Protein AF-A0A7S1QDX3-F1 (afdb_monomer_lite)

InterPro domains:
  IPR013320 Concanavalin A-like lectin/glucanase domain superfamily [SSF49899] (60-192)

Foldseek 3Di:
DKKKWKWQAALQKWAWQKWWKQEDEDADDDDDDADPVRVVVVCCQVVHDPPDDPPQLDDMWTQWIWIDNSNQQKIKIWIAAFDPDPPTRGRPDIDIDMARCVVVVNNVSRVRDIKMWMWFWDADPQWIWIFIAINNDTDPPDCNGIPTDPHHGDPQAHYDYDYDHYDHPDWDDDRRGIMRRDGMPIDIWQTDDDPDGDDSVRSVVSRVVRVVVVDPDDDPDDDDPDPDDD

Sequence (230 aa):
FTISLWLKASPRTQGFAFVLADHYEVFGRGSGTGPVLVERLRQIVLDGPGSSRPWYNESFSVYASLYVNGASRTLTYAMLAPALGGSVKAGTERVIVQWSLDAMEQTHVLDGNWHHVTLSLQNQKKKPFVALIVDGKSSLSSNEWRKCLKRRPAPMARLQEIAVDTDPINVVATDEGAMYVGYFNGGLQGLTFKAAKAGSAGAIRSGTNAMRNERALRRVSFESIAYGLF

Structure (mmCIF, N/CA/C/O backbone):
data_AF-A0A7S1QDX3-F1
#
_entry.id   AF-A0A7S1QDX3-F1
#
loop_
_atom_site.group_PDB
_atom_site.id
_atom_site.type_symbol
_atom_site.label_atom_id
_atom_site.label_alt_id
_atom_site.label_comp_id
_atom_site.label_asym_id
_atom_site.label_entity_id
_atom_site.label_seq_id
_atom_site.pdbx_PDB_ins_code
_atom_site.Cartn_x
_atom_site.Cartn_y
_atom_site.Cartn_z
_atom_site.occupancy
_atom_site.B_iso_or_equiv
_atom_site.auth_seq_id
_atom_site.auth_comp_id
_atom_site.auth_asym_id
_atom_site.auth_atom_id
_atom_site.pdbx_PDB_model_num
ATOM 1 N N . PHE A 1 1 ? -5.961 8.231 -8.484 1.00 79.50 1 PHE A N 1
ATOM 2 C CA . PHE A 1 1 ? -6.075 6.773 -8.583 1.00 79.50 1 PHE A CA 1
ATOM 3 C C . PHE A 1 1 ? -6.754 6.224 -7.343 1.00 79.50 1 PHE A C 1
ATOM 5 O O . PHE A 1 1 ? -6.788 6.895 -6.310 1.00 79.50 1 PHE A O 1
ATOM 12 N N . THR A 1 2 ? -7.268 5.008 -7.457 1.00 84.81 2 THR A N 1
ATOM 13 C CA . THR A 1 2 ? -7.762 4.190 -6.356 1.00 84.81 2 THR A CA 1
ATOM 14 C C . THR A 1 2 ? -7.090 2.823 -6.435 1.00 84.81 2 THR A C 1
ATOM 16 O O . THR A 1 2 ? -7.051 2.230 -7.511 1.00 84.81 2 THR A O 1
ATOM 19 N N . ILE A 1 3 ? -6.585 2.332 -5.305 1.00 87.12 3 ILE A N 1
ATOM 20 C CA . ILE A 1 3 ? -6.106 0.958 -5.142 1.00 87.12 3 ILE A CA 1
ATOM 21 C C . ILE A 1 3 ? -7.022 0.266 -4.150 1.00 87.12 3 ILE A C 1
ATOM 23 O O . ILE A 1 3 ? -7.279 0.822 -3.086 1.00 87.12 3 ILE A O 1
ATOM 27 N N . SER A 1 4 ? -7.527 -0.912 -4.494 1.00 87.56 4 SER A N 1
ATOM 28 C CA . SER A 1 4 ? -8.441 -1.676 -3.644 1.00 87.56 4 SER A CA 1
ATOM 29 C C . SER A 1 4 ? -8.011 -3.124 -3.573 1.00 87.56 4 SER A C 1
ATOM 31 O O . SER A 1 4 ? -7.616 -3.674 -4.596 1.00 87.56 4 SER A O 1
ATOM 33 N N . LEU A 1 5 ? -8.105 -3.729 -2.396 1.00 88.38 5 LEU A N 1
ATOM 34 C CA . LEU A 1 5 ? -7.741 -5.121 -2.162 1.00 88.38 5 LEU A CA 1
ATOM 35 C C . LEU A 1 5 ? -8.492 -5.682 -0.954 1.00 88.38 5 LEU A C 1
ATOM 37 O O . LEU A 1 5 ? -8.933 -4.940 -0.077 1.00 88.38 5 LEU A O 1
ATOM 41 N N . TRP A 1 6 ? -8.592 -7.001 -0.893 1.00 88.56 6 TRP A N 1
ATOM 42 C CA . TRP A 1 6 ? -8.879 -7.726 0.335 1.00 88.56 6 TRP A CA 1
ATOM 43 C C . TRP A 1 6 ? -7.571 -8.120 0.999 1.00 88.56 6 TRP A C 1
ATOM 45 O O . TRP A 1 6 ? -6.688 -8.690 0.358 1.00 88.56 6 TRP A O 1
ATOM 55 N N . LEU A 1 7 ? -7.463 -7.794 2.280 1.00 92.00 7 LEU A N 1
ATOM 56 C CA . LEU A 1 7 ? -6.309 -8.038 3.124 1.00 92.00 7 LEU A CA 1
ATOM 57 C C . LEU A 1 7 ? -6.695 -9.039 4.204 1.00 92.00 7 LEU A C 1
ATOM 59 O O . LEU A 1 7 ? -7.660 -8.818 4.929 1.00 92.00 7 LEU A O 1
ATOM 63 N N . LYS A 1 8 ? -5.916 -10.107 4.338 1.00 93.25 8 LYS A N 1
ATOM 64 C CA . LYS A 1 8 ? -5.927 -10.977 5.510 1.00 93.25 8 LYS A CA 1
ATOM 65 C C . LYS A 1 8 ? -4.650 -10.734 6.295 1.00 93.25 8 LYS A C 1
ATOM 67 O O . LYS A 1 8 ? -3.581 -11.187 5.884 1.00 93.25 8 LYS A O 1
ATOM 72 N N . ALA A 1 9 ? -4.754 -10.004 7.396 1.00 94.50 9 ALA A N 1
ATOM 73 C CA . ALA A 1 9 ? -3.619 -9.641 8.233 1.00 94.50 9 ALA A CA 1
ATOM 74 C C . ALA A 1 9 ? -3.888 -9.995 9.697 1.00 94.50 9 ALA A C 1
ATOM 76 O O . ALA A 1 9 ? -5.028 -10.100 10.130 1.00 94.50 9 ALA A O 1
ATOM 77 N N . SER A 1 10 ? -2.816 -10.205 10.451 1.00 95.69 10 SER A N 1
ATOM 78 C CA . SER A 1 10 ? -2.822 -10.519 11.880 1.00 95.69 10 SER A CA 1
ATOM 79 C C . SER A 1 10 ? -1.855 -9.588 12.622 1.00 95.69 10 SER A C 1
ATOM 81 O O . SER A 1 10 ? -1.068 -8.893 11.970 1.00 95.69 10 SER A O 1
ATOM 83 N N . PRO A 1 11 ? -1.770 -9.621 13.964 1.00 96.56 11 PRO A N 1
ATOM 84 C CA . PRO A 1 11 ? -0.767 -8.841 14.690 1.00 96.56 11 PRO A CA 1
ATOM 85 C C . PRO A 1 11 ? 0.674 -9.294 14.400 1.00 96.56 11 PRO A C 1
ATOM 87 O O . PRO A 1 11 ? 1.620 -8.594 14.738 1.00 96.56 11 PRO A O 1
ATOM 90 N N . ARG A 1 12 ? 0.862 -10.462 13.767 1.00 95.75 12 ARG A N 1
ATOM 91 C CA . ARG A 1 12 ? 2.172 -10.966 13.321 1.00 95.75 12 ARG A CA 1
ATOM 92 C C . ARG A 1 12 ? 2.489 -10.606 11.871 1.00 95.75 12 ARG A C 1
ATOM 94 O O . ARG A 1 12 ? 3.581 -10.910 11.402 1.00 95.75 12 ARG A O 1
ATOM 101 N N . THR A 1 13 ? 1.532 -10.028 11.149 1.00 94.44 13 THR A N 1
ATOM 102 C CA . THR A 1 13 ? 1.680 -9.720 9.731 1.00 94.44 13 THR A CA 1
ATOM 103 C C . THR A 1 13 ? 2.593 -8.512 9.532 1.00 94.44 13 THR A C 1
ATOM 105 O O . THR A 1 13 ? 2.379 -7.470 10.139 1.00 94.44 13 THR A O 1
ATOM 108 N N . GLN A 1 14 ? 3.597 -8.632 8.674 1.00 93.88 14 GLN A N 1
ATOM 109 C CA . GLN A 1 14 ? 4.607 -7.623 8.402 1.00 93.88 14 GLN A CA 1
ATOM 110 C C . GLN A 1 14 ? 5.071 -7.710 6.945 1.00 93.88 14 GLN A C 1
ATOM 112 O O . GLN A 1 14 ? 5.404 -8.793 6.466 1.00 93.88 14 GLN A O 1
ATOM 117 N N . GLY A 1 15 ? 5.125 -6.572 6.250 1.00 90.88 15 GLY A N 1
ATOM 118 C CA . GLY A 1 15 ? 5.654 -6.484 4.885 1.00 90.88 15 GLY A CA 1
ATOM 119 C C . GLY A 1 15 ? 4.801 -5.630 3.947 1.00 90.88 15 GLY A C 1
ATOM 120 O O . GLY A 1 15 ? 3.838 -4.993 4.373 1.00 90.88 15 GLY A O 1
ATOM 121 N N . PHE A 1 16 ? 5.140 -5.621 2.658 1.00 91.44 16 PHE A N 1
ATOM 122 C CA . PHE A 1 16 ? 4.347 -4.935 1.640 1.00 91.44 16 PHE A CA 1
ATOM 123 C C . PHE A 1 16 ? 3.221 -5.821 1.121 1.00 91.44 16 PHE A C 1
ATOM 125 O O . PHE A 1 16 ? 3.456 -6.884 0.550 1.00 91.44 16 PHE A O 1
ATOM 132 N N . ALA A 1 17 ? 1.990 -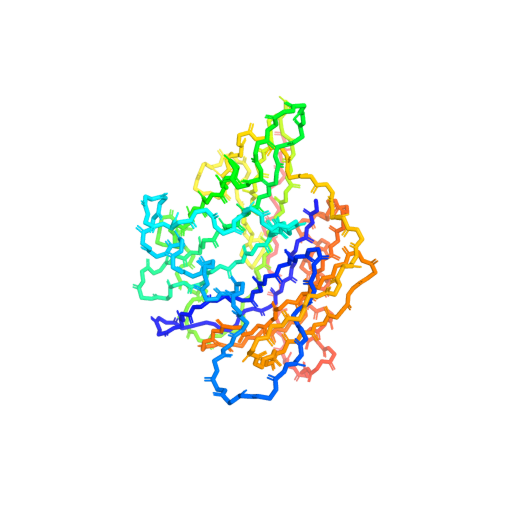5.327 1.237 1.00 91.50 17 ALA A N 1
ATOM 133 C CA . ALA A 1 17 ? 0.863 -5.894 0.516 1.00 91.50 17 ALA A CA 1
ATOM 134 C C . ALA A 1 17 ? 1.100 -5.773 -1.000 1.00 91.50 17 ALA A C 1
ATOM 136 O O . ALA A 1 17 ? 0.971 -6.738 -1.750 1.00 91.50 17 ALA A O 1
ATOM 137 N N . PHE A 1 18 ? 1.510 -4.590 -1.454 1.00 90.69 18 PHE A N 1
ATOM 138 C CA . PHE A 1 18 ? 1.906 -4.376 -2.840 1.00 90.69 18 PHE A CA 1
ATOM 139 C C . PHE A 1 18 ? 2.930 -3.245 -2.971 1.00 90.69 18 PHE A C 1
ATOM 141 O O . PHE A 1 18 ? 3.004 -2.359 -2.110 1.00 90.69 18 PHE A O 1
ATOM 148 N N . VAL A 1 19 ? 3.653 -3.250 -4.091 1.00 89.38 19 VAL A N 1
ATOM 149 C CA . VAL A 1 19 ? 4.483 -2.145 -4.586 1.00 89.38 19 VAL A CA 1
ATOM 150 C C . VAL A 1 19 ? 4.210 -1.972 -6.079 1.00 89.38 19 VAL A C 1
ATOM 152 O O . VAL A 1 19 ? 4.269 -2.936 -6.835 1.00 89.38 19 VAL A O 1
ATOM 155 N N . LEU A 1 20 ? 3.884 -0.750 -6.493 1.00 87.62 20 LEU A N 1
ATOM 156 C CA . LEU A 1 20 ? 3.612 -0.377 -7.878 1.00 87.62 20 LEU A CA 1
ATOM 157 C C . LEU A 1 20 ? 4.735 0.523 -8.394 1.00 87.62 20 LEU A C 1
ATOM 159 O O . LEU A 1 20 ? 4.966 1.599 -7.828 1.00 87.62 20 LEU A O 1
ATOM 163 N N . ALA A 1 21 ? 5.408 0.081 -9.452 1.00 85.44 21 ALA A N 1
ATOM 164 C CA . ALA A 1 21 ? 6.589 0.728 -10.011 1.00 85.44 21 ALA A CA 1
ATOM 165 C C . ALA A 1 21 ? 6.528 0.828 -11.543 1.00 85.44 21 ALA A C 1
ATOM 167 O O . ALA A 1 21 ? 5.748 0.130 -12.177 1.00 85.44 21 ALA A O 1
ATOM 168 N N . ASP A 1 22 ? 7.361 1.681 -12.134 1.00 79.00 22 ASP A N 1
ATOM 169 C CA . ASP A 1 22 ? 7.555 1.827 -13.594 1.00 79.00 22 ASP A CA 1
ATOM 170 C C . ASP A 1 22 ? 8.479 0.761 -14.208 1.00 79.00 22 ASP A C 1
ATOM 172 O O . ASP A 1 22 ? 8.739 0.786 -15.408 1.00 79.00 22 ASP A O 1
ATOM 176 N N . HIS A 1 23 ? 8.979 -0.187 -13.420 1.00 76.81 23 HIS A N 1
ATOM 177 C CA . HIS A 1 23 ? 9.885 -1.230 -13.892 1.00 76.81 23 HIS A CA 1
ATOM 178 C C . HIS A 1 23 ? 9.635 -2.556 -13.182 1.00 76.81 23 HIS A C 1
ATOM 180 O O . HIS A 1 23 ? 9.180 -2.584 -12.032 1.00 76.81 23 HIS A O 1
ATOM 186 N N . TYR A 1 24 ? 9.996 -3.646 -13.855 1.00 75.06 24 TYR A N 1
ATOM 187 C CA . TYR A 1 24 ? 10.170 -4.944 -13.218 1.00 75.06 24 TYR A CA 1
ATOM 188 C C . TYR A 1 2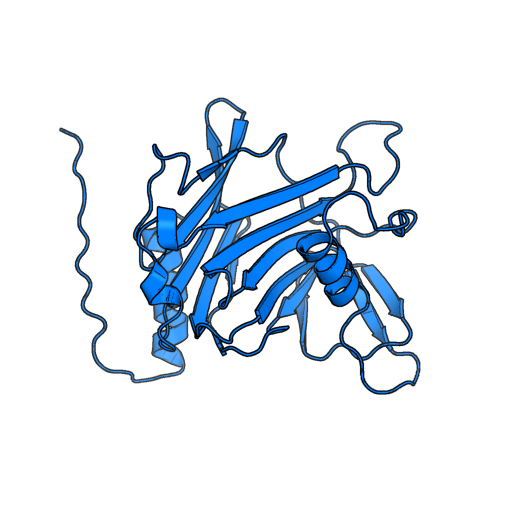4 ? 11.630 -5.381 -13.253 1.00 75.06 24 TYR A C 1
ATOM 190 O O . TYR A 1 24 ? 12.377 -5.103 -14.191 1.00 75.06 24 TYR A O 1
ATOM 198 N N . GLU A 1 25 ? 12.000 -6.073 -12.190 1.00 73.62 25 GLU A N 1
ATOM 199 C CA . GLU A 1 25 ? 13.280 -6.729 -12.003 1.00 73.62 25 GLU A CA 1
ATOM 200 C C . GLU A 1 25 ? 13.282 -8.104 -12.698 1.00 73.62 25 GLU A C 1
ATOM 202 O O . GLU A 1 25 ? 12.357 -8.899 -12.511 1.00 73.62 25 GLU A O 1
ATOM 207 N N . VAL A 1 26 ? 14.313 -8.384 -13.501 1.00 63.56 26 VAL A N 1
ATOM 208 C CA . VAL A 1 26 ? 14.534 -9.667 -14.202 1.00 63.56 26 VAL A CA 1
ATOM 209 C C . VAL A 1 26 ? 15.906 -10.256 -13.918 1.00 63.56 26 VAL A C 1
ATOM 211 O O . VAL A 1 26 ? 16.861 -9.559 -13.588 1.00 63.56 26 VAL A O 1
ATOM 214 N N . PHE A 1 27 ? 15.968 -11.572 -14.094 1.00 59.53 27 PHE A N 1
ATOM 215 C CA . PHE A 1 27 ? 16.984 -12.475 -13.577 1.00 59.53 27 PHE A CA 1
ATOM 216 C C . PHE A 1 27 ? 18.387 -12.447 -14.203 1.00 59.53 27 PHE A C 1
ATOM 218 O O . PHE A 1 27 ? 18.525 -12.646 -15.411 1.00 59.53 27 PHE A O 1
ATOM 225 N N . GLY A 1 28 ? 19.412 -12.467 -13.330 1.00 54.53 28 GLY A N 1
ATOM 226 C CA . GLY A 1 28 ? 20.694 -13.196 -13.459 1.00 54.53 28 GLY A CA 1
ATOM 227 C C . GLY A 1 28 ? 20.882 -14.212 -12.302 1.00 54.53 28 GLY A C 1
ATOM 228 O O . GLY A 1 28 ? 20.474 -13.936 -11.182 1.00 54.53 28 GLY A O 1
ATOM 229 N N . ARG A 1 29 ? 21.378 -15.440 -12.568 1.00 44.16 29 ARG A N 1
ATOM 230 C CA . ARG A 1 29 ? 21.289 -16.627 -11.664 1.00 44.16 29 ARG A CA 1
ATOM 231 C C . ARG A 1 29 ? 21.731 -16.358 -10.205 1.00 44.16 29 ARG A C 1
ATOM 233 O O . ARG A 1 29 ? 22.912 -16.128 -9.969 1.00 44.16 29 ARG A O 1
ATOM 240 N N . GLY A 1 30 ? 20.838 -16.562 -9.231 1.00 46.66 30 GLY A N 1
ATOM 241 C CA . GLY A 1 30 ? 21.144 -16.497 -7.795 1.00 46.66 30 GLY A CA 1
ATOM 242 C C . GLY A 1 30 ? 19.894 -16.681 -6.929 1.00 46.66 30 GLY A C 1
ATOM 243 O O . GLY A 1 30 ? 18.838 -16.164 -7.260 1.00 46.66 30 GLY A O 1
ATOM 244 N N . SER A 1 31 ? 19.994 -17.457 -5.847 1.00 43.00 31 SER A N 1
ATOM 245 C CA . SER A 1 31 ? 18.860 -17.856 -5.005 1.00 43.00 31 SER A CA 1
ATOM 246 C C . SER A 1 31 ? 18.575 -16.876 -3.858 1.00 43.00 31 SER A C 1
ATOM 248 O O . SER A 1 31 ? 19.456 -16.647 -3.028 1.00 43.00 31 SER A O 1
ATOM 250 N N . GLY A 1 32 ? 17.310 -16.471 -3.692 1.00 48.84 32 GLY A N 1
ATOM 251 C CA . GLY A 1 32 ? 16.690 -16.481 -2.354 1.00 48.84 32 GLY A CA 1
ATOM 252 C C . GLY A 1 32 ? 16.493 -15.167 -1.583 1.00 48.84 32 GLY A C 1
ATOM 253 O O . GLY A 1 32 ? 16.307 -15.220 -0.368 1.00 48.84 32 GLY A O 1
ATOM 254 N N . THR A 1 33 ? 16.444 -14.005 -2.229 1.00 49.94 33 THR A N 1
ATOM 255 C CA . THR A 1 33 ? 15.951 -12.757 -1.608 1.00 49.94 33 THR A CA 1
ATOM 256 C C . THR A 1 33 ? 14.952 -12.086 -2.544 1.00 49.94 33 THR A C 1
ATOM 258 O O . THR A 1 33 ? 15.178 -12.095 -3.750 1.00 49.94 33 THR A O 1
ATOM 261 N N . GLY A 1 34 ? 13.850 -11.535 -2.014 1.00 58.59 34 GLY A N 1
ATOM 262 C CA . GLY A 1 34 ? 12.864 -10.806 -2.825 1.00 58.59 34 GLY A CA 1
ATOM 263 C C . GLY A 1 34 ? 13.467 -9.598 -3.571 1.00 58.59 34 GLY A C 1
ATOM 264 O O . GLY A 1 34 ? 14.630 -9.268 -3.344 1.00 58.59 34 GLY A O 1
ATOM 265 N N . PRO A 1 35 ? 12.677 -8.911 -4.417 1.00 70.88 35 PRO A N 1
ATOM 266 C CA . PRO A 1 35 ? 13.128 -7.825 -5.276 1.00 70.88 35 PRO A CA 1
ATOM 267 C C . PRO A 1 35 ? 13.918 -6.773 -4.505 1.00 70.88 35 PRO A C 1
ATOM 269 O O . PRO A 1 35 ? 13.492 -6.335 -3.423 1.00 70.88 35 PRO A O 1
ATOM 272 N N . VAL A 1 36 ? 15.029 -6.326 -5.086 1.00 76.44 36 VAL A N 1
ATOM 273 C CA . VAL A 1 36 ? 15.914 -5.299 -4.519 1.00 76.44 36 VAL A CA 1
ATOM 274 C C . VAL A 1 36 ? 15.110 -4.047 -4.161 1.00 76.44 36 VAL A C 1
ATOM 276 O O . VAL A 1 36 ? 15.297 -3.468 -3.085 1.00 76.44 36 VAL A O 1
ATOM 279 N N . LEU A 1 37 ? 14.157 -3.668 -5.014 1.00 78.81 37 LEU A N 1
ATOM 280 C CA . LEU A 1 37 ? 13.232 -2.563 -4.805 1.00 78.81 37 LEU A CA 1
ATOM 281 C C . LEU A 1 37 ? 12.410 -2.701 -3.524 1.00 78.81 37 LEU A C 1
ATOM 283 O O . LEU A 1 37 ? 12.306 -1.743 -2.753 1.00 78.81 37 LEU A O 1
ATOM 287 N N . VAL A 1 38 ? 11.817 -3.873 -3.290 1.00 81.06 38 VAL A N 1
ATOM 288 C CA . VAL A 1 38 ? 10.924 -4.105 -2.146 1.00 81.06 38 VAL A CA 1
ATOM 289 C C . VAL A 1 38 ? 11.714 -4.068 -0.842 1.00 81.06 38 VAL A C 1
ATOM 291 O O . VAL A 1 38 ? 11.281 -3.429 0.120 1.00 81.06 38 VAL A O 1
ATOM 294 N N . GLU A 1 39 ? 12.888 -4.699 -0.807 1.00 79.94 39 GLU A N 1
ATOM 295 C CA . GLU A 1 39 ? 13.730 -4.731 0.390 1.00 79.94 39 GLU A CA 1
ATOM 296 C C . GLU A 1 39 ? 14.271 -3.340 0.746 1.00 79.94 39 GLU A C 1
ATOM 298 O O . GLU A 1 39 ? 14.244 -2.924 1.905 1.00 79.94 39 GLU A O 1
ATOM 303 N N . ARG A 1 40 ? 14.678 -2.550 -0.249 1.00 78.75 40 ARG A N 1
ATOM 304 C CA . ARG A 1 40 ? 15.132 -1.173 -0.007 1.00 78.75 40 ARG A CA 1
ATOM 305 C C . ARG A 1 40 ? 13.994 -0.262 0.428 1.00 78.75 40 ARG A C 1
ATOM 307 O O . ARG A 1 40 ? 14.156 0.522 1.364 1.00 78.75 40 ARG A O 1
ATOM 314 N N . LEU A 1 41 ? 12.823 -0.376 -0.203 1.00 82.81 41 LEU A N 1
ATOM 315 C CA . LEU A 1 41 ? 11.626 0.341 0.234 1.00 82.81 41 LEU A CA 1
ATOM 316 C C . LEU A 1 41 ? 11.263 -0.034 1.683 1.00 82.81 41 LEU A C 1
ATOM 318 O O . LEU A 1 41 ? 10.871 0.842 2.456 1.00 82.81 41 LEU A O 1
ATOM 322 N N . ARG A 1 42 ? 11.453 -1.301 2.078 1.00 85.94 42 ARG A N 1
ATOM 323 C CA . ARG A 1 42 ? 11.263 -1.776 3.458 1.00 85.94 42 ARG A CA 1
ATOM 324 C C . ARG A 1 42 ? 12.208 -1.068 4.420 1.00 85.94 42 ARG A C 1
ATOM 326 O O . ARG A 1 42 ? 11.731 -0.512 5.404 1.00 85.94 42 ARG A O 1
ATOM 333 N N . GLN A 1 43 ? 13.505 -1.038 4.118 1.00 81.88 43 GLN A N 1
ATOM 334 C CA . GLN A 1 43 ? 14.510 -0.331 4.923 1.00 81.88 43 GLN A CA 1
ATOM 335 C C . GLN A 1 43 ? 14.145 1.149 5.085 1.00 81.88 43 GLN A C 1
ATOM 337 O O . GLN A 1 43 ? 14.096 1.667 6.188 1.00 81.88 43 GLN A O 1
ATOM 342 N N . ILE A 1 44 ? 13.752 1.824 4.007 1.00 81.25 44 ILE A N 1
ATOM 343 C CA . ILE A 1 44 ? 13.316 3.230 4.025 1.00 81.25 44 ILE A CA 1
ATOM 344 C C . ILE A 1 44 ? 12.100 3.453 4.941 1.00 81.25 44 ILE A C 1
ATOM 346 O O . ILE A 1 44 ? 12.029 4.469 5.649 1.00 81.25 44 ILE A O 1
ATOM 350 N N . VAL A 1 45 ? 11.118 2.548 4.899 1.00 85.81 45 VAL A N 1
ATOM 351 C CA . VAL A 1 45 ? 9.917 2.613 5.744 1.00 85.81 45 VAL A CA 1
ATOM 352 C C . VAL A 1 45 ? 10.256 2.351 7.212 1.00 85.81 45 VAL A C 1
ATOM 354 O O . VAL A 1 45 ? 9.734 3.064 8.067 1.00 85.81 45 VAL A O 1
ATOM 357 N N . LEU A 1 46 ? 11.120 1.374 7.498 1.00 84.81 46 LEU A N 1
ATOM 358 C CA . LEU A 1 46 ? 11.455 0.945 8.859 1.00 84.81 46 LEU A CA 1
ATOM 359 C C . LEU A 1 46 ? 12.512 1.828 9.537 1.00 84.81 46 LEU A C 1
ATOM 361 O O . LEU A 1 46 ? 12.322 2.227 10.681 1.00 84.81 46 LEU A O 1
ATOM 365 N N . ASP A 1 47 ? 13.580 2.177 8.826 1.00 79.56 47 ASP A N 1
ATOM 366 C CA . ASP A 1 47 ? 14.738 2.914 9.352 1.00 79.56 47 ASP A CA 1
ATOM 367 C C . ASP A 1 47 ? 14.557 4.440 9.256 1.00 79.56 47 ASP A C 1
ATOM 369 O O . ASP A 1 47 ? 15.307 5.221 9.842 1.00 79.56 47 ASP A O 1
ATOM 373 N N . GLY A 1 48 ? 13.550 4.896 8.506 1.00 66.19 48 GLY A N 1
ATOM 374 C CA . GLY A 1 48 ? 13.256 6.314 8.328 1.00 66.19 48 GLY A CA 1
ATOM 375 C C . GLY A 1 48 ? 14.044 6.999 7.194 1.00 66.19 48 GLY A C 1
ATOM 376 O O . GLY A 1 48 ? 14.711 6.352 6.390 1.00 66.19 48 GLY A O 1
ATOM 377 N N . PRO A 1 49 ? 13.892 8.329 7.019 1.00 57.97 49 PRO A N 1
ATOM 378 C CA . PRO A 1 49 ? 14.435 9.095 5.880 1.00 57.97 49 PRO A CA 1
ATOM 379 C C . PRO A 1 49 ? 15.948 9.273 5.835 1.00 57.97 49 PRO A C 1
ATOM 381 O O . PRO A 1 49 ? 16.450 9.716 4.806 1.00 57.97 49 PRO A O 1
ATOM 384 N N . GLY A 1 50 ? 16.655 8.971 6.923 1.00 54.19 50 GLY A N 1
ATOM 385 C CA . GLY A 1 50 ? 18.063 9.339 7.092 1.00 54.19 50 GLY A CA 1
ATOM 386 C C . GLY A 1 50 ? 19.093 8.285 6.682 1.00 54.19 50 GLY A C 1
ATOM 387 O O . GLY A 1 50 ? 20.265 8.630 6.580 1.00 54.19 50 GLY A O 1
ATOM 388 N N . SER A 1 51 ? 18.706 7.024 6.459 1.00 52.53 51 SER A N 1
ATOM 389 C CA . SER A 1 51 ? 19.660 5.900 6.400 1.00 52.53 51 SER A CA 1
ATOM 390 C C . SER A 1 51 ? 20.011 5.389 4.996 1.00 52.53 51 SER A C 1
ATOM 392 O O . SER A 1 51 ? 21.013 4.695 4.837 1.00 52.53 51 SER A O 1
ATOM 394 N N . SER A 1 52 ? 19.246 5.720 3.952 1.00 49.06 52 SER A N 1
ATOM 395 C CA . SER A 1 52 ? 19.476 5.146 2.619 1.00 49.06 52 SER A CA 1
ATOM 396 C C . SER A 1 52 ? 20.400 6.019 1.767 1.00 49.06 52 SER A C 1
ATOM 398 O O . SER A 1 52 ? 20.036 7.144 1.412 1.00 49.06 52 SER A O 1
ATOM 400 N N . ARG A 1 53 ? 21.554 5.474 1.349 1.00 47.94 53 ARG A N 1
ATOM 401 C CA . ARG A 1 53 ? 22.305 5.988 0.188 1.00 47.94 53 ARG A CA 1
ATOM 402 C C . ARG A 1 53 ? 21.328 6.169 -0.991 1.00 47.94 53 ARG A C 1
ATOM 404 O O . ARG A 1 53 ? 20.496 5.283 -1.204 1.00 47.94 53 ARG A O 1
ATOM 411 N N . PRO A 1 54 ? 21.387 7.279 -1.749 1.00 49.94 54 PRO A N 1
ATOM 412 C CA . PRO A 1 54 ? 20.475 7.522 -2.857 1.00 49.94 54 PRO A CA 1
ATOM 413 C C . PRO A 1 54 ? 20.820 6.585 -4.016 1.00 49.94 54 PRO A C 1
ATOM 415 O O . PRO A 1 54 ? 21.576 6.918 -4.918 1.00 49.94 54 PRO A O 1
ATOM 418 N N . TRP A 1 55 ? 20.268 5.379 -3.978 1.00 43.34 55 TRP A N 1
ATOM 419 C CA . TRP A 1 55 ? 20.243 4.463 -5.116 1.00 43.34 55 TRP A CA 1
ATOM 420 C C . TRP A 1 55 ? 19.297 4.944 -6.224 1.00 43.34 55 TRP A C 1
ATOM 422 O O . TRP A 1 55 ? 19.355 4.481 -7.353 1.00 43.34 55 TRP A O 1
ATOM 432 N N . TYR A 1 56 ? 18.518 5.981 -5.929 1.00 49.00 56 TYR A N 1
ATOM 433 C CA . TYR A 1 56 ? 17.771 6.787 -6.883 1.00 49.00 56 TYR A CA 1
ATOM 434 C C . TYR A 1 56 ? 18.630 7.543 -7.907 1.00 49.00 56 TYR A C 1
ATOM 436 O O . TYR A 1 56 ? 18.116 8.432 -8.565 1.00 49.00 56 TYR A O 1
ATOM 444 N N . ASN A 1 57 ? 19.926 7.266 -8.044 1.00 44.91 57 ASN A N 1
ATOM 445 C CA . ASN A 1 57 ? 20.623 7.652 -9.271 1.00 44.91 57 ASN A CA 1
ATOM 446 C C . ASN A 1 57 ? 20.127 6.821 -10.476 1.00 44.91 57 ASN A C 1
ATOM 448 O O . ASN A 1 57 ? 20.441 7.162 -11.613 1.00 44.91 57 ASN A O 1
ATOM 452 N N . GLU A 1 58 ? 19.347 5.763 -10.229 1.00 53.62 58 GLU A N 1
ATOM 453 C CA . GLU A 1 58 ? 18.676 4.936 -11.231 1.00 53.62 58 GLU A CA 1
ATOM 454 C C . GLU A 1 58 ? 17.256 5.441 -11.557 1.00 53.62 58 GLU A C 1
ATOM 456 O O . GLU A 1 58 ? 16.599 6.114 -10.761 1.00 53.62 58 GLU A O 1
ATOM 461 N N . SER A 1 59 ? 16.798 5.145 -12.776 1.00 57.25 59 SER A N 1
ATOM 462 C CA . SER A 1 59 ? 15.671 5.794 -13.465 1.00 57.25 59 SER A CA 1
ATOM 463 C C . SER A 1 59 ? 14.270 5.319 -13.067 1.00 57.25 59 SER A C 1
ATOM 465 O O . SER A 1 59 ? 13.353 5.461 -13.873 1.00 57.25 59 SER A O 1
ATOM 467 N N . PHE A 1 60 ? 14.078 4.771 -11.867 1.00 66.44 60 PHE A N 1
ATOM 468 C CA . PHE A 1 60 ? 12.800 4.166 -11.502 1.00 66.44 60 PHE A CA 1
ATOM 469 C C . PHE A 1 60 ? 12.075 4.833 -10.326 1.00 66.44 60 PHE A C 1
ATOM 471 O O . PHE A 1 60 ? 12.665 5.506 -9.475 1.00 66.44 60 PHE A O 1
ATOM 478 N N . SER A 1 61 ? 10.764 4.602 -10.263 1.00 78.00 61 SER A N 1
ATOM 479 C CA . SER A 1 61 ? 9.846 5.239 -9.322 1.00 78.00 61 SER A CA 1
ATOM 480 C C . SER A 1 61 ? 8.895 4.226 -8.677 1.00 78.00 61 SER A C 1
ATOM 482 O O . SER A 1 61 ? 8.291 3.394 -9.347 1.00 78.00 61 SER A O 1
ATOM 484 N N . VAL A 1 62 ? 8.687 4.345 -7.364 1.00 83.00 62 VAL A N 1
ATOM 485 C CA . VAL A 1 62 ? 7.577 3.723 -6.629 1.00 83.00 62 VAL A CA 1
ATOM 486 C C . VAL A 1 62 ? 6.418 4.708 -6.569 1.00 83.00 62 VAL A C 1
ATOM 488 O O . VAL A 1 62 ? 6.454 5.699 -5.833 1.00 83.00 62 VAL A O 1
ATOM 491 N N . TYR A 1 63 ? 5.352 4.409 -7.299 1.00 82.69 63 TYR A N 1
ATOM 492 C CA . TYR A 1 63 ? 4.176 5.274 -7.395 1.00 82.69 63 TYR A CA 1
ATOM 493 C C . TYR A 1 63 ? 3.206 5.075 -6.240 1.00 82.69 63 TYR A C 1
ATOM 495 O O . TYR A 1 63 ? 2.575 6.031 -5.785 1.00 82.69 63 TYR A O 1
ATOM 503 N N . ALA A 1 64 ? 3.080 3.836 -5.768 1.00 88.06 64 ALA A N 1
ATOM 504 C CA . ALA A 1 64 ? 2.232 3.488 -4.645 1.00 88.06 64 ALA A CA 1
ATOM 505 C C . ALA A 1 64 ? 2.714 2.196 -3.991 1.00 88.06 64 ALA A C 1
ATOM 507 O O . ALA A 1 64 ? 3.075 1.237 -4.667 1.00 88.06 64 ALA A O 1
ATOM 508 N N . SER A 1 65 ? 2.649 2.145 -2.670 1.00 92.25 65 SER A N 1
ATOM 509 C CA . SER A 1 65 ? 2.858 0.918 -1.911 1.00 92.25 65 SER A CA 1
ATOM 510 C C . SER A 1 65 ? 2.036 0.950 -0.633 1.00 92.25 65 SER A C 1
ATOM 512 O O . SER A 1 65 ? 1.637 2.022 -0.165 1.00 92.25 65 SER A O 1
ATOM 514 N N . LEU A 1 66 ? 1.790 -0.226 -0.068 1.00 95.00 66 LEU A N 1
ATOM 515 C CA . LEU A 1 66 ? 1.164 -0.364 1.239 1.00 95.00 66 LEU A CA 1
ATOM 516 C C . LEU A 1 66 ? 1.962 -1.352 2.079 1.00 95.00 66 LEU A C 1
ATOM 518 O O . LEU A 1 66 ? 1.938 -2.554 1.818 1.00 95.00 66 LEU A O 1
ATOM 522 N N . TYR A 1 67 ? 2.647 -0.836 3.092 1.00 95.19 67 TYR A N 1
ATOM 523 C CA . TYR A 1 67 ? 3.293 -1.630 4.123 1.00 95.19 67 TYR A CA 1
ATOM 524 C C . TYR A 1 67 ? 2.317 -1.882 5.271 1.00 95.19 67 TYR A C 1
ATOM 526 O O . TYR A 1 67 ? 1.694 -0.951 5.785 1.00 95.19 67 TYR A O 1
ATOM 534 N N . VAL A 1 68 ? 2.194 -3.138 5.677 1.00 96.00 68 VAL A N 1
ATOM 535 C CA . VAL A 1 68 ? 1.394 -3.582 6.815 1.00 96.00 68 VAL A CA 1
ATOM 536 C C . VAL A 1 68 ? 2.357 -3.930 7.939 1.00 96.00 68 VAL A C 1
ATOM 538 O O . VAL A 1 68 ? 3.267 -4.731 7.738 1.00 96.00 68 VAL A O 1
ATOM 541 N N . ASN A 1 69 ? 2.161 -3.342 9.117 1.00 96.38 69 ASN A N 1
ATOM 542 C CA . ASN A 1 69 ? 2.876 -3.717 10.331 1.00 96.38 69 ASN A CA 1
ATOM 543 C C . ASN A 1 69 ? 1.862 -4.027 11.433 1.00 96.38 69 ASN A C 1
ATOM 545 O O . ASN A 1 69 ? 1.353 -3.137 12.112 1.00 96.38 69 ASN A O 1
ATOM 549 N N . GLY A 1 70 ? 1.564 -5.311 11.590 1.00 95.75 70 GLY A N 1
ATOM 550 C CA . GLY A 1 70 ? 0.608 -5.824 12.557 1.00 95.75 70 GLY A CA 1
ATOM 551 C C . GLY A 1 70 ? 1.046 -5.597 14.001 1.00 95.75 70 GLY A C 1
ATOM 552 O O . GLY A 1 70 ? 0.211 -5.253 14.834 1.00 95.75 70 GLY A O 1
ATOM 553 N N . ALA A 1 71 ? 2.347 -5.709 14.287 1.00 95.00 71 ALA A N 1
ATOM 554 C CA . ALA A 1 71 ? 2.880 -5.549 15.638 1.00 95.00 71 ALA A CA 1
ATOM 555 C C . ALA A 1 71 ? 2.728 -4.103 16.124 1.00 95.00 71 ALA A C 1
ATOM 557 O O . ALA A 1 71 ? 2.297 -3.863 17.249 1.00 95.00 71 ALA A O 1
ATOM 558 N N . SER A 1 72 ? 3.019 -3.139 15.248 1.00 95.69 72 SER A N 1
ATOM 559 C CA . SER A 1 72 ? 2.829 -1.710 15.521 1.00 95.69 72 SER A CA 1
ATOM 560 C C . SER A 1 72 ? 1.416 -1.210 15.212 1.00 95.69 72 SER A C 1
ATOM 562 O O . SER A 1 72 ? 1.156 -0.021 15.369 1.00 95.69 72 SER A O 1
ATOM 564 N N . ARG A 1 73 ? 0.517 -2.091 14.750 1.00 96.50 73 ARG A N 1
ATOM 565 C CA . ARG A 1 73 ? -0.857 -1.777 14.328 1.00 96.50 73 ARG A CA 1
ATOM 566 C C . ARG A 1 73 ? -0.930 -0.594 13.367 1.00 96.50 73 ARG A C 1
ATOM 568 O O . ARG A 1 73 ? -1.754 0.310 13.519 1.00 96.50 73 ARG A O 1
ATOM 575 N N . THR A 1 74 ? -0.051 -0.586 12.371 1.00 96.31 74 THR A N 1
ATOM 576 C CA . THR A 1 74 ? 0.057 0.514 11.415 1.00 96.31 74 THR A CA 1
ATOM 577 C C . THR A 1 74 ? -0.056 0.044 9.976 1.00 96.31 74 THR A C 1
ATOM 579 O O . THR A 1 74 ? 0.360 -1.054 9.598 1.00 96.31 74 THR A O 1
ATOM 582 N N . LEU A 1 75 ? -0.625 0.928 9.162 1.00 96.31 75 LEU A N 1
ATOM 583 C CA . LEU A 1 75 ? -0.584 0.849 7.711 1.00 96.31 75 LEU A CA 1
ATOM 584 C C . LEU A 1 75 ? 0.223 2.039 7.207 1.00 96.31 75 LEU A C 1
ATOM 586 O O . LEU A 1 75 ? -0.078 3.181 7.560 1.00 96.31 75 LEU A O 1
ATOM 590 N N . THR A 1 76 ? 1.227 1.788 6.377 1.00 95.12 76 THR A N 1
ATOM 591 C CA . THR A 1 76 ? 2.109 2.834 5.860 1.00 95.12 76 THR A CA 1
ATOM 592 C C . THR A 1 76 ? 2.030 2.872 4.348 1.00 95.12 76 THR A C 1
ATOM 594 O O . THR A 1 76 ? 2.374 1.910 3.665 1.00 95.12 76 THR A O 1
ATOM 597 N N . TYR A 1 77 ? 1.587 4.007 3.819 1.00 92.56 77 TYR A N 1
ATOM 598 C CA . TYR A 1 77 ? 1.712 4.305 2.402 1.00 92.56 77 TYR A CA 1
ATOM 599 C C . TYR A 1 77 ? 3.069 4.946 2.153 1.00 92.56 77 TYR A C 1
ATOM 601 O O . TYR A 1 77 ? 3.401 5.961 2.774 1.00 92.56 77 TYR A O 1
ATOM 609 N N . ALA A 1 78 ? 3.827 4.372 1.225 1.00 89.38 78 ALA A N 1
ATOM 610 C CA . ALA A 1 78 ? 5.089 4.929 0.773 1.00 89.38 78 ALA A CA 1
ATOM 611 C C . ALA A 1 78 ? 5.094 5.121 -0.748 1.00 89.38 78 ALA A C 1
ATOM 613 O O . ALA A 1 78 ? 4.591 4.294 -1.512 1.00 89.38 78 ALA A O 1
ATOM 614 N N . MET A 1 79 ? 5.678 6.233 -1.173 1.00 84.38 79 MET A N 1
ATOM 615 C CA . MET A 1 79 ? 5.918 6.596 -2.563 1.00 84.38 79 MET A CA 1
ATOM 616 C C . MET A 1 79 ? 7.310 7.217 -2.656 1.00 84.38 79 MET A C 1
ATOM 618 O O . MET A 1 79 ? 7.683 8.040 -1.813 1.00 84.38 79 MET A O 1
ATOM 622 N N . LEU A 1 80 ? 8.044 6.839 -3.698 1.00 80.00 80 LEU A N 1
ATOM 623 C CA . LEU A 1 80 ? 9.382 7.322 -4.015 1.00 80.00 80 LEU A CA 1
ATOM 624 C C . LEU A 1 80 ? 9.398 7.674 -5.505 1.00 80.00 80 LEU A C 1
ATOM 626 O O . LEU A 1 80 ? 9.333 6.774 -6.330 1.00 80.00 80 LEU A O 1
ATOM 630 N N . ALA A 1 81 ? 9.430 8.952 -5.879 1.00 69.75 81 ALA A N 1
ATOM 631 C CA . ALA A 1 81 ? 9.397 9.334 -7.296 1.00 69.75 81 ALA A CA 1
ATOM 632 C C . ALA A 1 81 ? 10.209 10.612 -7.561 1.00 69.75 81 ALA A C 1
ATOM 634 O O . ALA A 1 81 ? 10.421 11.409 -6.644 1.00 69.75 81 ALA A O 1
ATOM 635 N N . PRO A 1 82 ? 10.663 10.857 -8.801 1.00 60.66 82 PRO A N 1
ATOM 636 C CA . PRO A 1 82 ? 11.340 12.097 -9.156 1.00 60.66 82 PRO A CA 1
ATOM 637 C C . PRO A 1 82 ? 10.397 13.307 -9.104 1.00 60.66 82 PRO A C 1
ATOM 639 O O . PRO A 1 82 ? 9.175 13.211 -9.288 1.00 60.66 82 PRO A O 1
ATOM 642 N N . ALA A 1 83 ? 10.960 14.496 -8.873 1.00 57.69 83 ALA A N 1
ATOM 643 C CA . ALA A 1 83 ? 10.164 15.709 -8.895 1.00 57.69 83 ALA A CA 1
ATOM 644 C C . ALA A 1 83 ? 9.689 16.080 -10.318 1.00 57.69 83 ALA A C 1
ATOM 646 O O . ALA A 1 83 ? 10.512 16.252 -11.202 1.00 57.69 83 ALA A O 1
ATOM 647 N N . LEU A 1 84 ? 8.383 16.293 -10.544 1.00 53.75 84 LEU A N 1
ATOM 648 C CA . LEU A 1 84 ? 7.890 17.103 -11.667 1.00 53.75 84 LEU A CA 1
ATOM 649 C C . LEU A 1 84 ? 8.480 18.530 -11.586 1.00 53.75 84 LEU A C 1
ATOM 651 O O . LEU A 1 84 ? 8.051 19.309 -10.733 1.00 53.75 84 LEU A O 1
ATOM 655 N N . GLY A 1 85 ? 9.459 18.854 -12.437 1.00 44.53 85 GLY A N 1
ATOM 656 C CA . GLY A 1 85 ? 10.093 20.180 -12.531 1.00 44.53 85 GLY A CA 1
ATOM 657 C C . GLY A 1 85 ? 11.615 20.110 -12.713 1.00 44.53 85 GLY A C 1
ATOM 658 O O . GLY A 1 85 ? 12.261 19.256 -12.118 1.00 44.53 85 GLY A O 1
ATOM 659 N N . GLY A 1 86 ? 12.170 20.986 -13.562 1.00 44.62 86 GLY A N 1
ATOM 660 C CA . GLY A 1 86 ? 13.560 20.952 -14.041 1.00 44.62 86 GLY A CA 1
ATOM 661 C C . GLY A 1 86 ? 14.647 20.842 -12.961 1.00 44.62 86 GLY A C 1
ATOM 662 O O . GLY A 1 86 ? 14.506 21.348 -11.851 1.00 44.62 86 GLY A O 1
ATOM 663 N N . SER A 1 87 ? 15.747 20.183 -13.336 1.00 43.81 87 SER A N 1
ATOM 664 C CA . SER A 1 87 ? 16.998 20.045 -12.568 1.00 43.81 87 SER A CA 1
ATOM 665 C C . SER A 1 87 ? 16.894 19.330 -11.217 1.00 43.81 87 SER A C 1
ATOM 667 O O . SER A 1 87 ? 17.758 19.507 -10.357 1.00 43.81 87 SER A O 1
ATOM 669 N N . VAL A 1 88 ? 15.863 18.516 -10.997 1.00 45.78 88 VAL A N 1
ATOM 670 C CA . VAL A 1 88 ? 15.721 17.780 -9.742 1.00 45.78 88 VAL A CA 1
ATOM 671 C C . VAL A 1 88 ? 16.344 16.387 -9.855 1.00 45.78 88 VAL A C 1
ATOM 673 O O . VAL A 1 88 ? 15.937 15.577 -10.683 1.00 45.78 88 VAL A O 1
ATOM 676 N N . LYS A 1 89 ? 17.340 16.111 -9.001 1.00 49.38 89 LYS A N 1
ATOM 677 C CA . LYS A 1 89 ? 17.987 14.794 -8.891 1.00 49.38 89 LYS A CA 1
ATOM 678 C C . LYS A 1 89 ? 16.944 13.730 -8.543 1.00 49.38 89 LYS A C 1
ATOM 680 O O . LYS A 1 89 ? 16.109 13.952 -7.659 1.00 49.38 89 LYS A O 1
ATOM 685 N N . ALA A 1 90 ? 17.006 12.584 -9.212 1.00 47.28 90 ALA A N 1
ATOM 686 C CA . ALA A 1 90 ? 16.192 11.432 -8.861 1.00 47.28 90 ALA A CA 1
ATOM 687 C C . ALA A 1 90 ? 16.411 11.063 -7.369 1.00 47.28 90 ALA A C 1
ATOM 689 O O . ALA A 1 90 ? 17.498 11.243 -6.816 1.00 47.28 90 ALA A O 1
ATOM 690 N N . GLY A 1 91 ? 15.326 10.709 -6.664 1.00 50.53 91 GLY A N 1
ATOM 691 C CA . GLY A 1 91 ? 15.348 10.398 -5.221 1.00 50.53 91 GLY A CA 1
ATOM 692 C C . GLY A 1 91 ? 15.080 11.531 -4.237 1.00 50.53 91 GLY A C 1
ATOM 693 O O . GLY A 1 91 ? 15.146 11.328 -3.028 1.00 50.53 91 GLY A O 1
ATOM 694 N N . THR A 1 92 ? 14.771 12.728 -4.716 1.00 54.34 92 THR A N 1
ATOM 695 C CA . THR A 1 92 ? 14.494 13.887 -3.848 1.00 54.34 92 THR A CA 1
ATOM 696 C C . THR A 1 92 ? 13.073 13.926 -3.299 1.00 54.34 92 THR A C 1
ATOM 698 O O . THR A 1 92 ? 12.822 14.672 -2.350 1.00 54.34 92 THR A O 1
ATOM 701 N N . GLU A 1 93 ? 12.141 13.127 -3.831 1.00 66.38 93 GLU A N 1
ATOM 702 C CA . GLU A 1 93 ? 10.793 13.059 -3.280 1.00 66.38 93 GLU A CA 1
ATOM 703 C C . GLU A 1 93 ? 10.439 11.684 -2.714 1.00 66.38 93 GLU A C 1
ATOM 705 O O . GLU A 1 93 ? 10.196 10.703 -3.416 1.00 66.38 93 GLU A O 1
ATOM 710 N N . ARG A 1 94 ? 10.329 11.682 -1.387 1.00 76.12 94 ARG A N 1
ATOM 711 C CA . ARG A 1 94 ? 9.794 10.602 -0.573 1.00 76.12 94 ARG A CA 1
ATOM 712 C C . ARG A 1 94 ? 8.514 11.089 0.091 1.00 76.12 94 ARG A C 1
ATOM 714 O O . ARG A 1 94 ? 8.530 12.065 0.845 1.00 76.12 94 ARG A O 1
ATOM 721 N N . VAL A 1 95 ? 7.420 10.374 -0.138 1.00 81.00 95 VAL A N 1
ATOM 722 C CA . VAL A 1 95 ? 6.166 10.579 0.583 1.00 81.00 95 VAL A CA 1
ATOM 723 C C . VAL A 1 95 ? 5.874 9.324 1.379 1.00 81.00 95 VAL A C 1
ATOM 725 O O . VAL A 1 95 ? 5.548 8.288 0.812 1.00 81.00 95 VAL A O 1
ATOM 728 N N . ILE A 1 96 ? 6.008 9.425 2.699 1.00 87.50 96 ILE A N 1
ATOM 729 C CA . ILE A 1 96 ? 5.639 8.353 3.621 1.00 87.50 96 ILE A CA 1
ATOM 730 C C . ILE A 1 96 ? 4.627 8.907 4.595 1.00 87.50 96 ILE A C 1
ATOM 732 O O . ILE A 1 96 ? 4.884 9.898 5.277 1.00 87.50 96 ILE A O 1
ATOM 736 N N . VAL A 1 97 ? 3.466 8.271 4.622 1.00 90.31 97 VAL A N 1
ATOM 737 C CA . VAL A 1 97 ? 2.389 8.606 5.539 1.00 90.31 97 VAL A CA 1
ATOM 738 C C . VAL A 1 97 ? 1.904 7.332 6.201 1.00 90.31 97 VAL A C 1
ATOM 740 O O . VAL A 1 97 ? 1.808 6.282 5.568 1.00 90.31 97 VAL A O 1
ATOM 743 N N . GLN A 1 98 ? 1.614 7.436 7.488 1.00 93.81 98 GLN A N 1
ATOM 744 C CA . GLN A 1 98 ? 1.268 6.296 8.318 1.00 93.81 98 GLN A CA 1
ATOM 745 C C . GLN A 1 98 ? -0.085 6.526 8.978 1.00 93.81 98 GLN A C 1
ATOM 747 O O . GLN A 1 98 ? -0.352 7.600 9.524 1.00 93.81 98 GLN A O 1
ATOM 752 N N . TRP A 1 99 ? -0.916 5.494 8.946 1.00 95.19 99 TRP A N 1
ATOM 753 C CA . TRP A 1 99 ? -2.131 5.378 9.735 1.00 95.19 99 TRP A CA 1
ATOM 754 C C . TRP A 1 99 ? -1.854 4.496 10.947 1.00 95.19 99 TRP A C 1
ATOM 756 O O . TRP A 1 99 ? -1.323 3.395 10.804 1.00 95.19 99 TRP A O 1
ATOM 766 N N . SER A 1 100 ? -2.224 4.980 12.132 1.00 95.19 100 SER A N 1
ATOM 767 C CA . SER A 1 100 ? -2.371 4.134 13.317 1.00 95.19 100 SER A CA 1
ATOM 768 C C . SER A 1 100 ? -3.772 3.534 13.284 1.00 95.19 100 SER A C 1
ATOM 770 O O . SER A 1 100 ? -4.755 4.273 13.219 1.00 95.19 100 SER A O 1
ATOM 772 N N . LEU A 1 101 ? -3.865 2.204 13.295 1.00 94.44 101 LEU A N 1
ATOM 773 C CA . LEU A 1 101 ? -5.146 1.502 13.345 1.00 94.44 101 LEU A CA 1
ATOM 774 C C . LEU A 1 101 ? -5.827 1.679 14.703 1.00 94.44 101 LEU A C 1
ATOM 776 O O . LEU A 1 101 ? -7.052 1.720 14.742 1.00 94.44 101 LEU A O 1
ATOM 780 N N . ASP A 1 102 ? -5.059 1.852 15.783 1.00 93.19 102 ASP A N 1
ATOM 781 C CA . ASP A 1 102 ? -5.607 2.185 17.102 1.00 93.19 102 ASP A CA 1
ATOM 782 C C . ASP A 1 102 ? -6.288 3.561 17.081 1.00 93.19 102 ASP A C 1
ATOM 784 O O . ASP A 1 102 ? -7.445 3.674 17.470 1.00 93.19 102 ASP A O 1
ATOM 788 N N . ALA A 1 103 ? -5.622 4.589 16.540 1.00 91.19 103 ALA A N 1
ATOM 789 C CA . ALA A 1 103 ? -6.172 5.949 16.484 1.00 91.19 103 ALA A CA 1
ATOM 790 C C . ALA A 1 103 ? -7.426 6.077 15.600 1.00 91.19 103 ALA A C 1
ATOM 792 O O . ALA A 1 103 ? -8.200 7.010 15.763 1.00 91.19 103 ALA A O 1
ATOM 793 N N . MET A 1 104 ? -7.621 5.166 14.644 1.00 91.25 104 MET A N 1
ATOM 794 C CA . MET A 1 104 ? -8.819 5.132 13.794 1.00 91.25 104 MET A CA 1
ATOM 795 C C . MET A 1 104 ? -9.885 4.148 14.292 1.00 91.25 104 MET A C 1
ATOM 797 O O . MET A 1 104 ? -10.901 3.971 13.614 1.00 91.25 104 MET A O 1
ATOM 801 N N . GLU A 1 105 ? -9.627 3.443 15.396 1.00 91.88 105 GLU A N 1
ATOM 802 C CA . GLU A 1 105 ? -10.476 2.355 15.895 1.00 91.88 105 GLU A CA 1
ATOM 803 C C . GLU A 1 105 ? -10.722 1.261 14.829 1.00 91.88 105 GLU A C 1
ATOM 805 O O . GLU A 1 105 ? -11.822 0.731 14.687 1.00 91.88 105 GLU A O 1
ATOM 810 N N . GLN A 1 106 ? -9.696 0.941 14.029 1.00 92.25 106 GLN A N 1
ATOM 811 C CA . GLN A 1 106 ? -9.728 -0.066 12.951 1.00 92.25 106 GLN A CA 1
ATOM 812 C C . GLN A 1 106 ? -8.769 -1.238 13.220 1.00 92.25 106 GLN A C 1
ATOM 814 O O . GLN A 1 106 ? -8.178 -1.805 12.299 1.00 92.25 106 GLN A O 1
ATOM 819 N N . THR A 1 107 ? -8.560 -1.600 14.486 1.00 92.50 107 THR A N 1
ATOM 820 C CA . THR A 1 107 ? -7.648 -2.694 14.870 1.00 92.50 107 THR A CA 1
ATOM 821 C C . THR A 1 107 ? -8.132 -4.065 14.407 1.00 92.50 107 THR A C 1
ATOM 823 O O . THR A 1 107 ? -7.315 -4.968 14.233 1.00 92.50 107 THR A O 1
ATOM 826 N N . HIS A 1 108 ? -9.433 -4.210 14.138 1.00 91.88 108 HIS A N 1
ATOM 827 C CA . HIS A 1 108 ? -10.039 -5.444 13.639 1.00 91.88 108 HIS A CA 1
ATOM 828 C C . HIS A 1 108 ? -9.489 -5.878 12.274 1.00 91.88 108 HIS A C 1
ATOM 830 O O . HIS A 1 108 ? -9.505 -7.061 11.988 1.00 91.88 108 HIS A O 1
ATOM 836 N N . VAL A 1 109 ? -8.890 -4.974 11.485 1.00 93.12 109 VAL A N 1
ATOM 837 C CA . VAL A 1 109 ? -8.170 -5.318 10.235 1.00 93.12 109 VAL A CA 1
ATOM 838 C C . VAL A 1 109 ? -7.058 -6.355 10.452 1.00 93.12 109 VAL A C 1
ATOM 840 O O . VAL A 1 109 ? -6.612 -7.006 9.506 1.00 93.12 109 VAL A O 1
ATOM 843 N N . LEU A 1 110 ? -6.581 -6.485 11.691 1.00 96.19 110 LEU A N 1
ATOM 844 C CA . LEU A 1 110 ? -5.512 -7.389 12.099 1.00 96.19 110 LEU A CA 1
ATOM 845 C C . LEU A 1 110 ? -6.028 -8.598 12.893 1.00 96.19 110 LEU A C 1
ATOM 847 O O . LEU A 1 110 ? -5.261 -9.184 13.650 1.00 96.19 110 LEU A O 1
ATOM 851 N N . ASP A 1 111 ? -7.299 -8.976 12.782 1.00 94.94 111 ASP A N 1
ATOM 852 C CA . ASP A 1 111 ? -7.874 -10.111 13.522 1.00 94.94 111 ASP A CA 1
ATOM 853 C C . ASP A 1 111 ? -7.614 -11.487 12.862 1.00 94.94 111 ASP A C 1
ATOM 855 O O . ASP A 1 111 ? -7.969 -12.530 13.412 1.00 94.94 111 ASP A O 1
ATOM 859 N N . GLY A 1 112 ? -6.959 -11.511 11.697 1.00 91.00 112 GLY A N 1
ATOM 860 C CA . GLY A 1 112 ? -6.723 -12.712 10.901 1.00 91.00 112 GLY A CA 1
ATOM 861 C C . GLY A 1 112 ? -7.831 -13.040 9.895 1.00 91.00 112 GLY A C 1
ATOM 862 O O . GLY A 1 112 ? -7.709 -14.057 9.210 1.00 91.00 112 GLY A O 1
ATOM 863 N N . ASN A 1 113 ? -8.871 -12.217 9.762 1.00 92.00 113 ASN A N 1
ATOM 864 C CA . ASN A 1 113 ? -9.942 -12.338 8.775 1.00 92.00 113 ASN A CA 1
ATOM 865 C C . ASN A 1 113 ? -9.691 -11.454 7.545 1.00 92.00 113 ASN A C 1
ATOM 867 O O . ASN A 1 113 ? -8.694 -10.741 7.444 1.00 92.00 113 ASN A O 1
ATOM 871 N N . TRP A 1 114 ? -10.570 -11.579 6.549 1.00 89.56 114 TRP A N 1
ATOM 872 C CA . TRP A 1 114 ? -10.507 -10.791 5.321 1.00 89.56 114 TRP A CA 1
ATOM 873 C C . TRP A 1 114 ? -11.200 -9.442 5.508 1.00 89.56 114 TRP A C 1
ATOM 875 O O . TRP A 1 114 ? -12.408 -9.398 5.725 1.00 89.56 114 TRP A O 1
ATOM 885 N N . HIS A 1 115 ? -10.448 -8.363 5.308 1.00 89.56 115 HIS A N 1
ATOM 886 C CA . HIS A 1 115 ? -10.931 -6.986 5.360 1.00 89.56 115 HIS A CA 1
ATOM 887 C C . HIS A 1 115 ? -10.699 -6.276 4.040 1.00 89.56 115 HIS A C 1
ATOM 889 O O . HIS A 1 115 ? -9.686 -6.483 3.369 1.00 89.56 115 HIS A O 1
ATOM 895 N N . HIS A 1 116 ? -11.636 -5.424 3.653 1.00 88.69 116 HIS A N 1
ATOM 896 C CA . HIS A 1 116 ? -11.509 -4.653 2.433 1.00 88.69 116 HIS A CA 1
ATOM 897 C C . HIS A 1 116 ? -10.753 -3.360 2.717 1.00 88.69 116 HIS A C 1
ATOM 899 O O . HIS A 1 116 ? -11.222 -2.507 3.470 1.00 88.69 116 HIS A O 1
ATOM 905 N N . VAL A 1 117 ? -9.605 -3.187 2.068 1.00 91.19 117 VAL A N 1
ATOM 906 C CA . VAL A 1 117 ? -8.755 -2.007 2.212 1.00 91.19 117 VAL A CA 1
ATOM 907 C C . VAL A 1 117 ? -8.698 -1.267 0.884 1.00 91.19 117 VAL A C 1
ATOM 909 O O . VAL A 1 117 ? -8.381 -1.837 -0.161 1.00 91.19 117 VAL A O 1
ATOM 912 N N . THR A 1 118 ? -8.978 0.033 0.921 1.00 90.00 118 THR A N 1
ATOM 913 C CA . THR A 1 118 ? -8.846 0.913 -0.240 1.00 90.00 118 THR A CA 1
ATOM 914 C C . THR A 1 118 ? -7.989 2.120 0.099 1.00 90.00 118 THR A C 1
ATOM 916 O O . THR A 1 118 ? -8.213 2.806 1.093 1.00 90.00 118 THR A O 1
ATOM 919 N N . LEU A 1 119 ? -7.053 2.429 -0.791 1.00 90.44 119 LEU A N 1
ATOM 920 C CA . LEU A 1 119 ? -6.317 3.682 -0.816 1.00 90.44 119 LEU A CA 1
ATOM 921 C C . LEU A 1 119 ? -6.845 4.543 -1.958 1.00 90.44 119 LEU A C 1
ATOM 923 O O . LEU A 1 119 ? -6.899 4.112 -3.111 1.00 90.44 119 LEU A O 1
ATOM 927 N N . SER A 1 120 ? -7.231 5.777 -1.657 1.00 87.62 120 SER A N 1
ATOM 928 C CA . SER A 1 120 ? -7.753 6.714 -2.648 1.00 87.62 120 SER A CA 1
ATOM 929 C C . SER A 1 120 ? -6.946 8.003 -2.639 1.00 87.62 120 SER A C 1
ATOM 931 O O . SER A 1 120 ? -7.002 8.772 -1.681 1.00 87.62 120 SER A O 1
ATOM 933 N N . LEU A 1 121 ? -6.222 8.259 -3.728 1.00 86.56 121 LEU A N 1
ATOM 934 C CA . LEU A 1 121 ? -5.578 9.545 -3.961 1.00 86.56 121 LEU A CA 1
ATOM 935 C C . LEU A 1 121 ? -6.620 10.548 -4.469 1.00 86.56 121 LEU A C 1
ATOM 937 O O . LEU A 1 121 ? -7.232 10.354 -5.525 1.00 86.56 121 LEU A O 1
ATOM 941 N N . GLN A 1 122 ? -6.772 11.649 -3.743 1.00 85.56 122 GLN A N 1
ATOM 942 C CA . GLN A 1 122 ? -7.746 12.699 -4.011 1.00 85.56 122 GLN A CA 1
ATOM 943 C C . GLN A 1 122 ? -7.102 14.083 -3.924 1.00 85.56 122 GLN A C 1
ATOM 945 O O . GLN A 1 122 ? -6.011 14.246 -3.391 1.00 85.56 122 GLN A O 1
ATOM 950 N N . ASN A 1 123 ? -7.807 15.092 -4.437 1.00 83.38 123 ASN A N 1
ATOM 951 C CA . ASN A 1 123 ? -7.412 16.492 -4.340 1.00 83.38 123 ASN A CA 1
ATOM 952 C C . ASN A 1 123 ? -8.531 17.286 -3.653 1.00 83.38 123 ASN A C 1
ATOM 954 O O . ASN A 1 123 ? -9.684 17.197 -4.070 1.00 83.38 123 ASN A O 1
ATOM 958 N N . GLN A 1 124 ? -8.193 18.110 -2.661 1.00 80.31 124 GLN A N 1
ATOM 959 C CA . GLN A 1 124 ? -9.093 19.112 -2.079 1.00 80.31 124 GLN A CA 1
ATOM 960 C C . GLN A 1 124 ? -8.423 20.482 -2.181 1.00 80.31 124 GLN A C 1
ATOM 962 O O . GLN A 1 124 ? -7.316 20.667 -1.685 1.00 80.31 124 GLN A O 1
ATOM 967 N N . LYS A 1 125 ? -9.068 21.451 -2.847 1.00 82.69 125 LYS A N 1
ATOM 968 C CA . LYS A 1 125 ? -8.509 22.805 -3.065 1.00 82.69 125 LYS A CA 1
ATOM 969 C C . LYS A 1 125 ? -7.062 22.771 -3.603 1.00 82.69 125 LYS A C 1
ATOM 971 O O . LYS A 1 125 ? -6.185 23.454 -3.087 1.00 82.69 125 LYS A O 1
ATOM 976 N N . LYS A 1 126 ? -6.807 21.924 -4.611 1.00 79.12 126 LYS A N 1
ATOM 977 C CA . LYS A 1 126 ? -5.481 21.656 -5.218 1.00 79.12 126 LYS A CA 1
ATOM 978 C C . LYS A 1 126 ? -4.434 21.004 -4.296 1.00 79.12 126 LYS A C 1
ATOM 980 O O . LYS A 1 126 ? -3.338 20.720 -4.765 1.00 79.12 126 LYS A O 1
ATOM 985 N N . LYS A 1 127 ? -4.760 20.700 -3.035 1.00 85.38 127 LYS A N 1
ATOM 986 C CA . LYS A 1 127 ? -3.893 19.932 -2.133 1.00 85.38 127 LYS A CA 1
ATOM 987 C C . LYS A 1 127 ? -4.200 18.434 -2.266 1.00 85.38 127 LYS A C 1
ATOM 989 O O . LYS A 1 127 ? -5.347 18.038 -2.032 1.00 85.38 127 LYS A O 1
ATOM 994 N N . PRO A 1 128 ? -3.228 17.612 -2.681 1.00 87.44 128 PRO A N 1
ATOM 995 C CA . PRO A 1 128 ? -3.411 16.176 -2.793 1.00 87.44 128 PRO A CA 1
ATOM 996 C C . PRO A 1 128 ? -3.372 15.522 -1.415 1.00 87.44 128 PRO A C 1
ATOM 998 O O . PRO A 1 128 ? -2.627 15.939 -0.530 1.00 87.44 128 PRO A O 1
ATOM 1001 N N . PHE A 1 129 ? -4.168 14.481 -1.235 1.00 88.69 129 PHE A N 1
ATOM 1002 C CA . PHE A 1 129 ? -4.163 13.647 -0.043 1.00 88.69 129 PHE A CA 1
ATOM 1003 C C . PHE A 1 129 ? -4.476 12.204 -0.422 1.00 88.69 129 PHE A C 1
ATOM 1005 O O . PHE A 1 129 ? -5.164 11.945 -1.411 1.00 88.69 129 PHE A O 1
ATOM 1012 N N . VAL A 1 130 ? -3.986 11.266 0.377 1.00 89.62 130 VAL A N 1
ATOM 1013 C CA . VAL A 1 130 ? -4.395 9.864 0.308 1.00 89.62 130 VAL A CA 1
ATOM 1014 C C . VAL A 1 130 ? -5.362 9.585 1.453 1.00 89.62 130 VAL A C 1
ATOM 1016 O O . VAL A 1 130 ? -5.101 9.940 2.602 1.00 89.62 130 VAL A O 1
ATOM 1019 N N . ALA A 1 131 ? -6.510 9.006 1.127 1.00 90.00 131 ALA A N 1
ATOM 1020 C CA . ALA A 1 131 ? -7.484 8.529 2.095 1.00 90.00 131 ALA A CA 1
ATOM 1021 C C . ALA A 1 131 ? -7.403 7.009 2.191 1.00 90.00 131 ALA A C 1
ATOM 1023 O O . ALA A 1 131 ? -7.353 6.327 1.163 1.00 90.00 131 ALA A O 1
ATOM 1024 N N . LEU A 1 132 ? -7.427 6.510 3.419 1.00 90.44 132 LEU A N 1
ATOM 1025 C CA . LEU A 1 132 ? -7.627 5.102 3.713 1.00 90.44 132 LEU A CA 1
ATOM 1026 C C . LEU A 1 132 ? -9.125 4.840 3.908 1.00 90.44 132 LEU A C 1
ATOM 1028 O O . LEU A 1 132 ? -9.843 5.663 4.475 1.00 90.44 132 LEU A O 1
ATOM 1032 N N . ILE A 1 133 ? -9.599 3.706 3.410 1.00 89.19 133 ILE A N 1
ATOM 1033 C CA . ILE A 1 133 ? -10.959 3.210 3.612 1.00 89.19 133 ILE A CA 1
ATOM 1034 C C . ILE A 1 133 ? -10.823 1.751 4.035 1.00 89.19 133 ILE A C 1
ATOM 1036 O O . ILE A 1 133 ? -10.140 0.981 3.358 1.00 89.19 133 ILE A O 1
ATOM 1040 N N . VAL A 1 134 ? -11.476 1.385 5.131 1.00 88.62 134 VAL A N 1
ATOM 1041 C CA . VAL A 1 134 ? -11.455 0.034 5.702 1.00 88.62 134 VAL A CA 1
ATOM 1042 C C . VAL A 1 134 ? -12.890 -0.438 5.837 1.00 88.62 134 VAL A C 1
ATOM 1044 O O . VAL A 1 134 ? -13.687 0.233 6.480 1.00 88.62 134 VAL A O 1
ATOM 1047 N N . ASP A 1 135 ? -13.244 -1.548 5.193 1.00 85.44 135 ASP A N 1
ATOM 1048 C CA . ASP A 1 135 ? -14.600 -2.121 5.216 1.00 85.44 135 ASP A CA 1
ATOM 1049 C C . ASP A 1 135 ? -15.701 -1.085 4.911 1.00 85.44 135 ASP A C 1
ATOM 1051 O O . ASP A 1 135 ? -16.809 -1.114 5.437 1.00 85.44 135 ASP A O 1
ATOM 1055 N N . GLY A 1 136 ? -15.371 -0.107 4.062 1.00 78.00 136 GLY A N 1
ATOM 1056 C CA . GLY A 1 136 ? -16.242 1.012 3.701 1.00 78.00 136 GLY A CA 1
ATOM 1057 C C . GLY A 1 136 ? -16.330 2.154 4.709 1.00 78.00 136 GLY A C 1
ATOM 1058 O O . GLY A 1 136 ? -16.847 3.214 4.352 1.00 78.00 136 GLY A O 1
ATOM 1059 N N . LYS A 1 137 ? -15.757 2.006 5.905 1.00 81.31 137 LYS A N 1
ATOM 1060 C CA . LYS A 1 137 ? -15.564 3.105 6.851 1.00 81.31 137 LYS A CA 1
ATOM 1061 C C . LYS A 1 137 ? -14.441 4.018 6.363 1.00 81.31 137 LYS A C 1
ATOM 1063 O O . LYS A 1 137 ? -13.385 3.560 5.924 1.00 81.31 137 LYS A O 1
ATOM 1068 N N . SER A 1 138 ? -14.693 5.324 6.402 1.00 81.19 138 SER A N 1
ATOM 1069 C CA . SER A 1 138 ? -13.696 6.368 6.158 1.00 81.19 138 SER A CA 1
ATOM 1070 C C . SER A 1 138 ? -14.168 7.698 6.728 1.00 81.19 138 SER A C 1
ATOM 1072 O O . SER A 1 138 ? -15.370 7.906 6.887 1.00 81.19 138 SER A O 1
ATOM 1074 N N . SER A 1 139 ? -13.243 8.631 6.945 1.00 76.62 139 SER A N 1
ATOM 1075 C CA . SER A 1 139 ? -13.581 10.023 7.231 1.00 76.62 139 SER A CA 1
ATOM 1076 C C . SER A 1 139 ? -12.756 10.966 6.361 1.00 76.62 139 SER A C 1
ATOM 1078 O O . SER A 1 139 ? -11.532 11.010 6.437 1.00 76.62 139 SER A O 1
ATOM 1080 N N . LEU A 1 140 ? -13.421 11.747 5.507 1.00 69.19 140 LEU A N 1
ATOM 1081 C CA . LEU A 1 140 ? -12.745 12.755 4.677 1.00 69.19 140 LEU A CA 1
ATOM 1082 C C . LEU A 1 140 ? -12.471 14.063 5.439 1.00 69.19 140 LEU A C 1
ATOM 1084 O O . LEU A 1 140 ? -11.737 14.920 4.934 1.00 69.19 140 LEU A O 1
ATOM 1088 N N . SER A 1 141 ? -13.047 14.221 6.633 1.00 68.62 141 SER A N 1
ATOM 1089 C CA . SER A 1 141 ? -12.854 15.367 7.525 1.00 68.62 141 SER A CA 1
ATOM 1090 C C . SER A 1 141 ? -11.791 15.116 8.601 1.00 68.62 141 SER A C 1
ATOM 1092 O O . SER A 1 141 ? -11.132 16.073 9.002 1.00 68.62 141 SER A O 1
ATOM 1094 N N . SER A 1 142 ? -11.562 13.862 9.020 1.00 78.69 142 SER A N 1
ATOM 1095 C CA . SER A 1 142 ? -10.525 13.517 10.006 1.00 78.69 142 SER A CA 1
ATOM 1096 C C . SER A 1 142 ? -9.139 13.369 9.367 1.00 78.69 142 SER A C 1
ATOM 1098 O O . SER A 1 142 ? -8.953 12.671 8.367 1.00 78.69 142 SER A O 1
ATOM 1100 N N . ASN A 1 143 ? -8.137 13.993 9.994 1.00 80.69 143 ASN A N 1
ATOM 1101 C CA . ASN A 1 143 ? -6.716 13.852 9.648 1.00 80.69 143 ASN A CA 1
ATOM 1102 C C . ASN A 1 143 ? -6.132 12.479 10.031 1.00 80.69 143 ASN A C 1
ATOM 1104 O O . ASN A 1 143 ? -4.996 12.161 9.664 1.00 80.69 143 ASN A O 1
ATOM 1108 N N . GLU A 1 144 ? -6.875 11.657 10.770 1.00 85.50 144 GLU A N 1
ATOM 1109 C CA . GLU A 1 144 ? -6.486 10.271 11.023 1.00 85.50 144 GLU A CA 1
ATOM 1110 C C . GLU A 1 144 ? -6.617 9.471 9.737 1.00 85.50 144 GLU A C 1
ATOM 1112 O O . GLU A 1 144 ? -5.646 8.852 9.332 1.00 85.50 144 GLU A O 1
ATOM 1117 N N . TRP A 1 145 ? -7.751 9.589 9.044 1.00 85.56 145 TRP A N 1
ATOM 1118 C CA . TRP A 1 145 ? -8.101 8.822 7.844 1.00 85.56 145 TRP A CA 1
ATOM 1119 C C . TRP A 1 145 ? -7.495 9.376 6.554 1.00 85.56 145 TRP A C 1
ATOM 1121 O O . TRP A 1 145 ? -7.200 8.617 5.625 1.00 85.56 145 TRP A O 1
ATOM 1131 N N . ARG A 1 146 ? -7.276 10.693 6.490 1.00 89.56 146 ARG A N 1
ATOM 1132 C CA . ARG A 1 146 ? -6.668 11.364 5.336 1.00 89.56 146 ARG A CA 1
ATOM 1133 C C . ARG A 1 146 ? -5.267 11.862 5.665 1.00 89.56 146 ARG A C 1
ATOM 1135 O O . ARG A 1 146 ? -5.050 12.536 6.669 1.00 89.56 146 ARG A O 1
ATOM 1142 N N . LYS A 1 147 ? -4.316 11.599 4.778 1.00 89.94 147 LYS A N 1
ATOM 1143 C CA . LYS A 1 147 ? -2.945 12.093 4.902 1.00 89.94 147 LYS A CA 1
ATOM 1144 C C . LYS A 1 147 ? -2.624 12.995 3.724 1.00 89.94 147 LYS A C 1
ATOM 1146 O O . LYS A 1 147 ? -2.610 12.558 2.574 1.00 89.94 147 LYS A O 1
ATOM 1151 N N . CYS A 1 148 ? -2.419 14.277 4.017 1.00 86.88 148 CYS A N 1
ATOM 1152 C CA . CYS A 1 148 ? -2.023 15.262 3.019 1.00 86.88 148 CYS A CA 1
ATOM 1153 C C . CYS A 1 148 ? -0.655 14.900 2.440 1.00 86.88 148 CYS A C 1
ATOM 1155 O O . CYS A 1 148 ? 0.268 14.542 3.169 1.00 86.88 148 CYS A O 1
ATOM 1157 N N . LEU A 1 149 ? -0.528 15.041 1.127 1.00 84.12 149 LEU A N 1
ATOM 1158 C CA . LEU A 1 149 ? 0.722 14.890 0.403 1.00 84.12 149 LEU A CA 1
ATOM 1159 C C . LEU A 1 149 ? 1.229 16.285 0.039 1.00 84.12 149 LEU A C 1
ATOM 1161 O O . LEU A 1 149 ? 0.442 17.201 -0.210 1.00 84.12 149 LEU A O 1
ATOM 1165 N N . LYS A 1 150 ? 2.551 16.453 -0.021 1.00 79.19 150 LYS A N 1
ATOM 1166 C CA . LYS A 1 150 ? 3.157 17.731 -0.428 1.00 79.19 150 LYS A CA 1
ATOM 1167 C C . LYS A 1 150 ? 2.770 18.108 -1.863 1.00 79.19 150 LYS A C 1
ATOM 1169 O O . LYS A 1 150 ? 2.603 19.285 -2.164 1.00 79.19 150 LYS A O 1
ATOM 1174 N N . ARG A 1 151 ? 2.578 17.109 -2.728 1.00 74.81 151 ARG A N 1
ATOM 1175 C CA . ARG A 1 151 ? 2.105 17.244 -4.110 1.00 74.81 151 ARG A CA 1
ATOM 1176 C C . ARG A 1 151 ? 1.548 15.914 -4.623 1.00 74.81 151 ARG A C 1
ATOM 1178 O O . ARG A 1 151 ? 1.510 14.919 -3.902 1.00 74.81 151 ARG A O 1
ATOM 1185 N N . ARG A 1 152 ? 1.030 15.931 -5.852 1.00 76.81 152 ARG A N 1
ATOM 1186 C CA . ARG A 1 152 ? 0.367 14.781 -6.462 1.00 76.81 152 ARG A CA 1
ATOM 1187 C C . ARG A 1 152 ? 1.436 13.869 -7.076 1.00 76.81 152 ARG A C 1
ATOM 1189 O O . ARG A 1 152 ? 2.313 14.405 -7.752 1.00 76.81 152 ARG A O 1
ATOM 1196 N N . PRO A 1 153 ? 1.349 12.541 -6.885 1.00 72.69 153 PRO A N 1
ATOM 1197 C CA . PRO A 1 153 ? 2.203 11.596 -7.591 1.00 72.69 153 PRO A CA 1
ATOM 1198 C C . PRO A 1 153 ? 2.154 11.831 -9.101 1.00 72.69 153 PRO A C 1
ATOM 1200 O O . PRO A 1 153 ? 1.076 12.097 -9.651 1.00 72.69 153 PRO A O 1
ATOM 1203 N N . ALA A 1 154 ? 3.314 11.742 -9.753 1.00 71.94 154 ALA A N 1
ATOM 1204 C CA . ALA A 1 154 ? 3.384 11.730 -11.206 1.00 71.94 154 ALA A CA 1
ATOM 1205 C C . ALA A 1 154 ? 2.614 10.514 -11.762 1.00 71.94 154 ALA A C 1
ATOM 1207 O O . ALA A 1 154 ? 2.476 9.508 -11.059 1.00 71.94 154 ALA A O 1
ATOM 1208 N N . PRO A 1 155 ? 2.083 10.594 -12.994 1.00 72.00 155 PRO A N 1
ATOM 1209 C CA . PRO A 1 155 ? 1.604 9.414 -13.705 1.00 72.00 155 PRO A CA 1
ATOM 1210 C C . PRO A 1 155 ? 2.709 8.364 -13.832 1.00 72.00 155 PRO A C 1
ATOM 1212 O O . PRO A 1 155 ? 3.890 8.721 -13.883 1.00 72.00 155 PRO A O 1
ATOM 1215 N N . MET A 1 156 ? 2.314 7.094 -13.896 1.00 75.00 156 MET A N 1
ATOM 1216 C CA . MET A 1 156 ? 3.255 6.000 -14.105 1.00 75.00 156 MET A CA 1
ATOM 1217 C C . MET A 1 156 ? 3.921 6.139 -15.474 1.00 75.00 156 MET A C 1
ATOM 1219 O O . MET A 1 156 ? 3.249 6.429 -16.466 1.00 75.00 156 MET A O 1
ATOM 1223 N N . ALA A 1 157 ? 5.246 6.029 -15.509 1.00 69.94 157 ALA A N 1
ATOM 1224 C CA . ALA A 1 157 ? 5.997 5.974 -16.754 1.00 69.94 157 ALA A CA 1
ATOM 1225 C C . ALA A 1 157 ? 5.905 4.563 -17.342 1.00 69.94 157 ALA A C 1
ATOM 1227 O O . ALA A 1 157 ? 5.731 3.608 -16.599 1.00 69.94 157 ALA A O 1
ATOM 1228 N N . ARG A 1 158 ? 6.032 4.431 -18.669 1.00 69.50 158 ARG A N 1
ATOM 1229 C CA . ARG A 1 158 ? 5.976 3.124 -19.346 1.00 69.50 158 ARG A CA 1
ATOM 1230 C C . ARG A 1 158 ? 6.968 2.130 -18.744 1.00 69.50 158 ARG A C 1
ATOM 1232 O O . ARG A 1 158 ? 8.091 2.514 -18.425 1.00 69.50 158 ARG A O 1
ATOM 1239 N N . LEU A 1 159 ? 6.539 0.868 -18.706 1.00 72.38 159 LEU A N 1
ATOM 1240 C CA . LEU A 1 159 ? 7.288 -0.256 -18.165 1.00 72.38 159 LEU A CA 1
ATOM 1241 C C . LEU A 1 159 ? 8.702 -0.355 -18.757 1.00 72.38 159 LEU A C 1
ATOM 1243 O O . LEU A 1 159 ? 8.859 -0.463 -19.974 1.00 72.38 159 LEU A O 1
ATOM 1247 N N . GLN A 1 160 ? 9.708 -0.342 -17.883 1.00 66.69 160 GLN A N 1
ATOM 1248 C CA . GLN A 1 160 ? 11.107 -0.616 -18.208 1.00 66.69 160 GLN A CA 1
ATOM 1249 C C . GLN A 1 160 ? 11.556 -1.948 -17.604 1.00 66.69 160 GLN A C 1
ATOM 1251 O O . GLN A 1 160 ? 11.086 -2.366 -16.546 1.00 66.69 160 GLN A O 1
ATOM 1256 N N . GLU A 1 161 ? 12.482 -2.612 -18.282 1.00 67.44 161 GLU A N 1
ATOM 1257 C CA . GLU A 1 161 ? 13.115 -3.835 -17.800 1.00 67.44 161 GLU A CA 1
ATOM 1258 C C . GLU A 1 161 ? 14.465 -3.493 -17.162 1.00 67.44 161 GLU A C 1
ATOM 1260 O O . GLU A 1 161 ? 15.258 -2.760 -17.760 1.00 67.44 161 GLU A O 1
ATOM 1265 N N . ILE A 1 162 ? 14.727 -4.006 -15.955 1.00 62.94 162 ILE A N 1
ATOM 1266 C CA . ILE A 1 162 ? 16.002 -3.807 -15.255 1.00 62.94 162 ILE A CA 1
ATOM 1267 C C . ILE A 1 162 ? 16.556 -5.165 -14.818 1.00 62.94 162 ILE A C 1
ATOM 1269 O O . ILE A 1 162 ? 15.899 -5.915 -14.094 1.00 62.94 162 ILE A O 1
ATOM 1273 N N . ALA A 1 163 ? 17.780 -5.472 -15.252 1.00 64.75 163 ALA A N 1
ATOM 1274 C CA . ALA A 1 163 ? 18.494 -6.676 -14.843 1.00 64.75 163 ALA A CA 1
ATOM 1275 C C . ALA A 1 163 ? 19.011 -6.536 -13.404 1.00 64.75 163 ALA A C 1
ATOM 1277 O O . ALA A 1 163 ? 19.697 -5.562 -13.084 1.00 64.75 163 ALA A O 1
ATOM 1278 N N . VAL A 1 164 ? 18.699 -7.513 -12.553 1.00 61.41 164 VAL A N 1
ATOM 1279 C CA . VAL A 1 164 ? 19.147 -7.576 -11.155 1.00 61.41 164 VAL A CA 1
ATOM 1280 C C . VAL A 1 164 ? 19.490 -9.015 -10.744 1.00 61.41 164 VAL A C 1
ATOM 1282 O O . VAL A 1 164 ? 19.037 -9.982 -11.355 1.00 61.41 164 VAL A O 1
ATOM 1285 N N . ASP A 1 165 ? 20.265 -9.164 -9.669 1.00 56.88 165 ASP A N 1
ATOM 1286 C CA . ASP A 1 165 ? 20.766 -10.461 -9.176 1.00 56.88 165 ASP A CA 1
ATOM 1287 C C . ASP A 1 165 ? 19.762 -11.235 -8.281 1.00 56.88 165 ASP A C 1
ATOM 1289 O O . ASP A 1 165 ? 20.154 -12.144 -7.550 1.00 56.88 165 ASP A O 1
ATOM 1293 N N . THR A 1 166 ? 18.472 -10.870 -8.273 1.00 58.19 166 THR A N 1
ATOM 1294 C CA . THR A 1 166 ? 17.465 -11.398 -7.323 1.00 58.19 166 THR A CA 1
ATOM 1295 C C . THR A 1 166 ? 16.213 -11.967 -7.988 1.00 58.19 166 THR A C 1
ATOM 1297 O O . THR A 1 166 ? 15.743 -11.420 -8.986 1.00 58.19 166 THR A O 1
ATOM 1300 N N . ASP A 1 167 ? 15.614 -13.001 -7.371 1.00 54.06 167 ASP A N 1
ATOM 1301 C CA . ASP A 1 167 ? 14.343 -13.588 -7.817 1.00 54.06 167 ASP A CA 1
ATOM 1302 C C . ASP A 1 167 ? 13.117 -12.705 -7.538 1.00 54.06 167 ASP A C 1
ATOM 1304 O O . ASP A 1 167 ? 12.797 -12.453 -6.371 1.00 54.06 167 ASP A O 1
ATOM 1308 N N . PRO A 1 168 ? 12.320 -12.325 -8.562 1.00 53.34 168 PRO A N 1
ATOM 1309 C CA . PRO A 1 168 ? 10.979 -11.821 -8.317 1.00 53.34 168 PRO A CA 1
ATOM 1310 C C . PRO A 1 168 ? 10.055 -12.977 -7.907 1.00 53.34 168 PRO A C 1
ATOM 1312 O O . PRO A 1 168 ? 9.778 -13.883 -8.687 1.00 53.34 168 PRO A O 1
ATOM 1315 N N . ILE A 1 169 ? 9.529 -12.927 -6.681 1.00 59.78 169 ILE A N 1
ATOM 1316 C CA . ILE A 1 169 ? 8.706 -14.013 -6.120 1.00 59.78 169 ILE A CA 1
ATOM 1317 C C . ILE A 1 169 ? 7.217 -13.878 -6.477 1.00 59.78 169 ILE A C 1
ATOM 1319 O O . ILE A 1 169 ? 6.512 -14.873 -6.433 1.00 59.78 169 ILE A O 1
ATOM 1323 N N . ASN A 1 170 ? 6.732 -12.705 -6.898 1.00 69.31 170 ASN A N 1
ATOM 1324 C CA . ASN A 1 170 ? 5.415 -12.508 -7.529 1.00 69.31 170 ASN A CA 1
ATOM 1325 C C . ASN A 1 170 ? 5.366 -11.114 -8.172 1.00 69.31 170 ASN A C 1
ATOM 1327 O O . ASN A 1 170 ? 5.305 -10.104 -7.461 1.00 69.31 170 ASN A O 1
ATOM 1331 N N . VAL A 1 171 ? 5.402 -11.051 -9.504 1.00 69.75 171 VAL A N 1
ATOM 1332 C CA . VAL A 1 171 ? 5.326 -9.801 -10.273 1.00 69.75 171 VAL A CA 1
ATOM 1333 C C . VAL A 1 171 ? 4.257 -9.933 -11.339 1.00 69.75 171 VAL A C 1
ATOM 1335 O O . VAL A 1 171 ? 4.226 -10.904 -12.089 1.00 69.75 171 VAL A O 1
ATOM 1338 N N . VAL A 1 172 ? 3.385 -8.933 -11.410 1.00 72.31 172 VAL A N 1
ATOM 1339 C CA . VAL A 1 172 ? 2.398 -8.794 -12.476 1.00 72.31 172 VAL A CA 1
ATOM 1340 C C . VAL A 1 172 ? 2.799 -7.591 -13.315 1.00 72.31 172 VAL A C 1
ATOM 1342 O O . VAL A 1 172 ? 2.793 -6.460 -12.822 1.00 72.31 172 VAL A O 1
ATOM 1345 N N . ALA A 1 173 ? 3.164 -7.832 -14.573 1.00 68.88 173 ALA A N 1
ATOM 1346 C CA . ALA A 1 173 ? 3.332 -6.759 -15.543 1.00 68.88 173 ALA A CA 1
ATOM 1347 C C . ALA A 1 173 ? 1.975 -6.086 -15.803 1.00 68.88 173 ALA A C 1
ATOM 1349 O O . ALA A 1 173 ? 0.934 -6.740 -15.865 1.00 68.88 173 ALA A O 1
ATOM 1350 N N . THR A 1 174 ? 1.992 -4.769 -15.938 1.00 68.00 174 THR A N 1
ATOM 1351 C CA . THR A 1 174 ? 0.832 -3.939 -16.264 1.00 68.00 174 THR A CA 1
ATOM 1352 C C . THR A 1 174 ? 1.172 -3.082 -17.480 1.00 68.00 174 THR A C 1
ATOM 1354 O O . THR A 1 174 ? 2.349 -2.858 -17.760 1.00 68.00 174 THR A O 1
ATOM 1357 N N . ASP A 1 175 ? 0.163 -2.554 -18.174 1.00 66.88 175 ASP A N 1
ATOM 1358 C CA . ASP A 1 175 ? 0.367 -1.717 -19.371 1.00 66.88 175 ASP A CA 1
ATOM 1359 C C . ASP A 1 175 ? 1.258 -0.485 -19.113 1.00 66.88 175 ASP A C 1
ATOM 1361 O O . ASP A 1 175 ? 1.874 0.057 -20.031 1.00 66.88 175 ASP A O 1
ATOM 1365 N N . GLU A 1 176 ? 1.338 -0.038 -17.858 1.00 69.19 176 GLU A N 1
ATOM 1366 C CA . GLU A 1 176 ? 2.054 1.171 -17.454 1.00 69.19 176 GLU A CA 1
ATOM 1367 C C . GLU A 1 176 ? 3.172 0.905 -16.438 1.00 69.19 176 GLU A C 1
ATOM 1369 O O . GLU A 1 176 ? 3.734 1.862 -15.935 1.00 69.19 176 GLU A O 1
ATOM 1374 N N . GLY A 1 177 ? 3.513 -0.345 -16.106 1.00 77.69 177 GLY A N 1
ATOM 1375 C CA . GLY A 1 177 ? 4.450 -0.613 -15.010 1.00 77.69 177 GLY A CA 1
ATOM 1376 C C . GLY A 1 177 ? 4.473 -2.060 -14.523 1.00 77.69 177 GLY A C 1
ATOM 1377 O O . GLY A 1 177 ? 3.954 -2.960 -15.179 1.00 77.69 177 GLY A O 1
ATOM 1378 N N . ALA A 1 178 ? 5.018 -2.286 -13.334 1.00 81.19 178 ALA A N 1
ATOM 1379 C CA . ALA A 1 178 ? 5.016 -3.572 -12.651 1.00 81.19 178 ALA A CA 1
ATOM 1380 C C . ALA A 1 178 ? 4.379 -3.471 -11.267 1.00 81.19 178 ALA A C 1
ATOM 1382 O O . ALA A 1 178 ? 4.561 -2.494 -10.534 1.00 81.19 178 ALA A O 1
ATOM 1383 N N . MET A 1 179 ? 3.661 -4.524 -10.889 1.00 82.44 179 MET A N 1
ATOM 1384 C CA . MET A 1 179 ? 3.065 -4.660 -9.572 1.00 82.44 179 MET A CA 1
ATOM 1385 C C . MET A 1 179 ? 3.646 -5.877 -8.855 1.00 82.44 179 MET A C 1
ATOM 1387 O O . MET A 1 179 ? 3.398 -7.023 -9.226 1.00 82.44 179 MET A O 1
ATOM 1391 N N . TYR A 1 180 ? 4.397 -5.609 -7.795 1.00 84.00 180 TYR A N 1
ATOM 1392 C CA . TYR A 1 180 ? 4.914 -6.596 -6.855 1.00 84.00 180 TYR A CA 1
ATOM 1393 C C . TYR A 1 180 ? 3.848 -6.843 -5.790 1.00 84.00 180 TYR A C 1
ATOM 1395 O O . TYR A 1 180 ? 3.388 -5.887 -5.163 1.00 84.00 180 TYR A O 1
ATOM 1403 N N . VAL A 1 181 ? 3.431 -8.091 -5.576 1.00 82.25 181 VAL A N 1
ATOM 1404 C CA . VAL A 1 181 ? 2.290 -8.419 -4.698 1.00 82.25 181 VAL A CA 1
ATOM 1405 C C . VAL A 1 181 ? 2.684 -9.470 -3.669 1.00 82.25 181 VAL A C 1
ATOM 1407 O O . VAL A 1 181 ? 3.388 -10.420 -3.992 1.00 82.25 181 VAL A O 1
ATOM 1410 N N . GLY A 1 182 ? 2.193 -9.332 -2.435 1.00 80.25 182 GLY A N 1
ATOM 1411 C CA . GLY A 1 182 ? 2.295 -10.399 -1.434 1.00 80.25 182 GLY A CA 1
ATOM 1412 C C . GLY A 1 182 ? 3.648 -10.504 -0.732 1.00 80.25 182 GLY A C 1
ATOM 1413 O O . GLY A 1 182 ? 3.986 -11.567 -0.225 1.00 80.25 182 GLY A O 1
ATOM 1414 N N . TYR A 1 183 ? 4.400 -9.408 -0.635 1.00 81.12 183 TYR A N 1
ATOM 1415 C CA . TYR A 1 183 ? 5.684 -9.336 0.076 1.00 81.12 183 TYR A CA 1
ATOM 1416 C C . TYR A 1 183 ? 5.514 -9.159 1.590 1.00 81.12 183 TYR A C 1
ATOM 1418 O O . TYR A 1 183 ? 6.083 -8.252 2.200 1.00 81.12 183 TYR A O 1
ATOM 1426 N N . PHE A 1 184 ? 4.681 -10.004 2.192 1.00 86.06 184 PHE A N 1
ATOM 1427 C CA . PHE A 1 184 ? 4.324 -9.982 3.607 1.00 86.06 184 PHE A CA 1
ATOM 1428 C C . PHE A 1 184 ? 3.718 -11.331 4.030 1.00 86.06 184 PHE A C 1
ATOM 1430 O O . PHE A 1 184 ? 3.187 -12.072 3.206 1.00 86.06 184 PHE A O 1
ATOM 1437 N N . ASN A 1 185 ? 3.750 -11.657 5.321 1.00 86.62 185 ASN A N 1
ATOM 1438 C CA . ASN A 1 185 ? 3.123 -12.867 5.871 1.00 86.62 185 ASN A CA 1
ATOM 1439 C C . ASN A 1 185 ? 1.623 -12.642 6.165 1.00 86.62 185 ASN A C 1
ATOM 1441 O O . ASN A 1 185 ? 1.176 -12.561 7.315 1.00 86.62 185 ASN A O 1
ATOM 1445 N N . GLY A 1 186 ? 0.842 -12.529 5.093 1.00 87.75 186 GLY A N 1
ATOM 1446 C CA . GLY A 1 186 ? -0.615 -12.425 5.121 1.00 87.75 186 GLY A CA 1
ATOM 1447 C C . GLY A 1 186 ? -1.246 -12.883 3.805 1.00 87.75 186 GLY A C 1
ATOM 1448 O O . GLY A 1 186 ? -0.581 -13.453 2.946 1.00 87.75 186 GLY A O 1
ATOM 1449 N N . GLY A 1 187 ? -2.552 -12.665 3.658 1.00 86.69 187 GLY A N 1
ATOM 1450 C CA . GLY A 1 187 ? -3.295 -12.980 2.436 1.00 86.69 187 GLY A CA 1
ATOM 1451 C C . GLY A 1 187 ? -3.704 -11.722 1.678 1.00 86.69 187 GLY A C 1
ATOM 1452 O O . GLY A 1 187 ? -4.092 -10.725 2.289 1.00 86.69 187 GLY A O 1
ATOM 1453 N N . LEU A 1 188 ? -3.654 -11.780 0.349 1.00 87.25 188 LEU A N 1
ATOM 1454 C CA . LEU A 1 188 ? -4.173 -10.734 -0.531 1.00 87.25 188 LEU A CA 1
ATOM 1455 C C . LEU A 1 188 ? -5.088 -11.330 -1.574 1.00 87.25 188 LEU A C 1
ATOM 1457 O O . LEU A 1 188 ? -4.831 -12.420 -2.078 1.00 87.25 188 LEU A O 1
ATOM 1461 N N . GLN A 1 189 ? 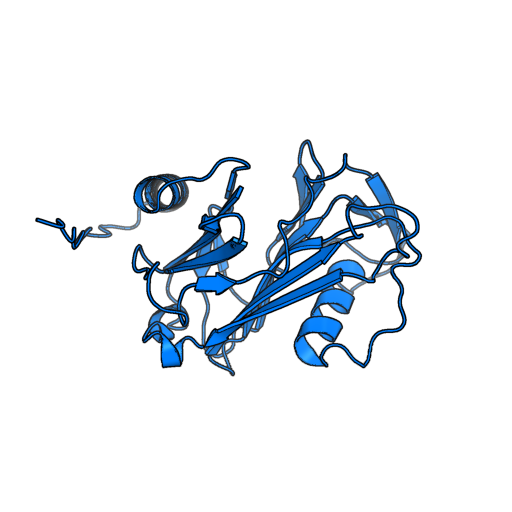-6.121 -10.577 -1.926 1.00 83.00 189 GLN A N 1
ATOM 1462 C CA . GLN A 1 189 ? -7.025 -10.960 -2.993 1.00 83.00 189 GLN A CA 1
ATOM 1463 C C . GLN A 1 189 ? -7.669 -9.734 -3.639 1.00 83.00 189 GLN A C 1
ATOM 1465 O O . GLN A 1 189 ? -7.870 -8.708 -2.991 1.00 83.00 189 GLN A O 1
ATOM 1470 N N . GLY A 1 190 ? -8.015 -9.836 -4.925 1.00 77.12 190 GLY A N 1
ATOM 1471 C CA . GLY A 1 190 ? -8.783 -8.800 -5.620 1.00 77.12 190 GLY A CA 1
ATOM 1472 C C . GLY A 1 190 ? -8.078 -7.444 -5.665 1.00 77.12 190 GLY A C 1
ATOM 1473 O O . GLY A 1 190 ? -8.750 -6.412 -5.636 1.00 77.12 190 GLY A O 1
ATOM 1474 N N . LEU A 1 191 ? -6.740 -7.447 -5.693 1.00 83.75 191 LEU A N 1
ATOM 1475 C CA . LEU A 1 191 ? -5.943 -6.238 -5.843 1.00 83.75 191 LEU A CA 1
ATOM 1476 C C . LEU A 1 191 ? -6.258 -5.591 -7.193 1.00 83.75 191 LEU A C 1
ATOM 1478 O O . LEU A 1 191 ? -6.117 -6.203 -8.247 1.00 83.75 191 LEU A O 1
ATOM 1482 N N . THR A 1 192 ? -6.707 -4.344 -7.149 1.00 81.06 192 THR A N 1
ATOM 1483 C CA . THR A 1 192 ? -7.102 -3.570 -8.323 1.00 81.06 192 THR A CA 1
ATOM 1484 C C . THR A 1 192 ? -6.491 -2.183 -8.254 1.00 81.06 192 THR A C 1
ATOM 1486 O O . THR A 1 192 ? -6.557 -1.521 -7.219 1.00 81.06 192 THR A O 1
ATOM 1489 N N . PHE A 1 193 ? -5.945 -1.724 -9.377 1.00 80.56 193 PHE A N 1
ATOM 1490 C CA . PHE A 1 193 ? -5.525 -0.344 -9.583 1.00 80.56 193 PHE A CA 1
ATOM 1491 C C . PHE A 1 193 ? -6.458 0.312 -10.601 1.00 80.56 193 PHE A C 1
ATOM 1493 O O . PHE A 1 193 ? -6.730 -0.240 -11.664 1.00 80.56 193 PHE A O 1
ATOM 1500 N N . LYS A 1 194 ? -6.973 1.497 -10.274 1.00 78.44 194 LYS A N 1
ATOM 1501 C CA . LYS A 1 194 ? -7.762 2.326 -11.191 1.00 78.44 194 LYS A CA 1
ATOM 1502 C C . LYS A 1 194 ? -7.171 3.726 -11.216 1.00 78.44 194 LYS A C 1
ATOM 1504 O O . LYS A 1 194 ? -7.112 4.392 -10.182 1.00 78.44 194 LYS A O 1
ATOM 1509 N N . ALA A 1 195 ? -6.777 4.210 -12.392 1.00 70.62 195 ALA A N 1
ATOM 1510 C CA . ALA A 1 195 ? -6.236 5.562 -12.548 1.00 70.62 195 ALA A CA 1
ATOM 1511 C C . ALA A 1 195 ? -7.249 6.643 -12.104 1.00 70.62 195 ALA A C 1
ATOM 1513 O O . ALA A 1 195 ? -6.890 7.627 -11.440 1.00 70.62 195 ALA A O 1
ATOM 1514 N N . ALA A 1 196 ? -8.537 6.408 -12.378 1.00 68.38 196 ALA A N 1
ATOM 1515 C CA . ALA A 1 196 ? -9.649 7.256 -11.962 1.00 68.38 196 ALA A CA 1
ATOM 1516 C C . ALA A 1 196 ? -10.006 7.101 -10.470 1.00 68.38 196 ALA A C 1
ATOM 1518 O O . ALA A 1 196 ? -9.775 6.062 -9.850 1.00 68.38 196 ALA A O 1
ATOM 1519 N N . LYS A 1 197 ? -10.608 8.147 -9.885 1.00 64.31 197 LYS A N 1
ATOM 1520 C CA 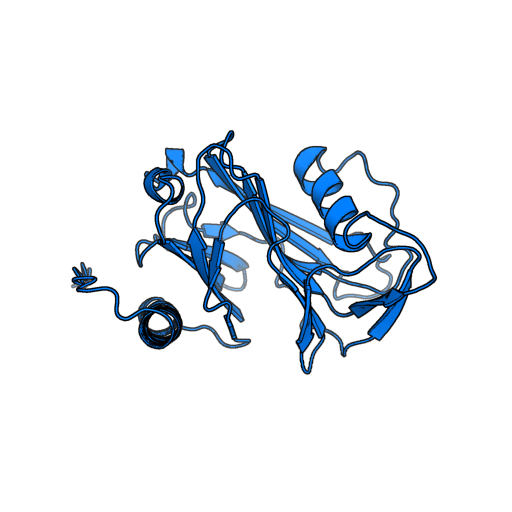. LYS A 1 197 ? -11.196 8.075 -8.540 1.00 64.31 197 LYS A CA 1
ATOM 1521 C C . LYS A 1 197 ? -12.429 7.172 -8.598 1.00 64.31 197 LYS A C 1
ATOM 1523 O O . LYS A 1 197 ? -13.423 7.536 -9.215 1.00 64.31 197 LYS A O 1
ATOM 1528 N N . ALA A 1 198 ? -12.389 6.037 -7.911 1.00 59.91 198 ALA A N 1
ATOM 1529 C CA . ALA A 1 198 ? -13.603 5.299 -7.579 1.00 59.91 198 ALA A CA 1
ATOM 1530 C C . ALA A 1 198 ? -14.180 5.846 -6.264 1.00 59.91 198 ALA A C 1
ATOM 1532 O O . ALA A 1 198 ? -13.437 6.055 -5.303 1.00 59.91 198 ALA A O 1
ATOM 1533 N N . GLY A 1 199 ? -15.496 6.076 -6.207 1.00 57.78 199 GLY A N 1
ATOM 1534 C CA . GLY A 1 199 ? -16.181 6.265 -4.924 1.00 57.78 199 GLY A CA 1
ATOM 1535 C C . GLY A 1 199 ? -16.007 5.024 -4.040 1.00 57.78 199 GLY A C 1
ATOM 1536 O O . GLY A 1 199 ? -15.832 3.922 -4.565 1.00 57.78 199 GLY A O 1
ATOM 1537 N N . SER A 1 200 ? -16.077 5.183 -2.716 1.00 57.06 200 SER A N 1
ATOM 1538 C CA . SER A 1 200 ? -15.926 4.089 -1.737 1.00 57.06 200 SER A CA 1
ATOM 1539 C C . SER A 1 200 ? -16.795 2.875 -2.092 1.00 57.06 200 SER A C 1
ATOM 1541 O O . SER A 1 200 ? -16.287 1.766 -2.230 1.00 57.06 200 SER A O 1
ATOM 1543 N N . ALA A 1 201 ? -18.076 3.098 -2.397 1.00 56.38 201 ALA A N 1
ATOM 1544 C CA . ALA A 1 201 ? -19.009 2.052 -2.822 1.00 56.38 201 ALA A CA 1
ATOM 1545 C C . ALA A 1 201 ? -18.625 1.357 -4.146 1.00 56.38 201 ALA A C 1
ATOM 1547 O O . ALA A 1 201 ? -18.983 0.204 -4.371 1.00 56.38 201 ALA A O 1
ATOM 1548 N N . GLY A 1 202 ? -17.934 2.044 -5.059 1.00 59.72 202 GLY A N 1
ATOM 1549 C CA . GLY A 1 202 ? -17.449 1.457 -6.314 1.00 59.72 202 GLY A CA 1
ATOM 1550 C C . GLY A 1 202 ? -16.197 0.601 -6.116 1.00 59.72 202 GLY A C 1
ATOM 1551 O O . GLY A 1 202 ? -16.075 -0.455 -6.734 1.00 59.72 202 GLY A O 1
ATOM 1552 N N . ALA A 1 203 ? -15.293 1.028 -5.230 1.00 59.38 203 ALA A N 1
ATOM 1553 C CA . ALA A 1 203 ? -14.101 0.265 -4.864 1.00 59.38 203 ALA A CA 1
ATOM 1554 C C . ALA A 1 203 ? -14.476 -1.029 -4.126 1.00 59.38 203 ALA A C 1
ATOM 1556 O O . ALA A 1 203 ? -14.054 -2.106 -4.543 1.00 59.38 203 ALA A O 1
ATOM 1557 N N . ILE A 1 204 ? -15.370 -0.929 -3.133 1.00 58.19 204 ILE A N 1
ATOM 1558 C CA . ILE A 1 204 ? -15.881 -2.079 -2.373 1.00 58.19 204 ILE A CA 1
ATOM 1559 C C . ILE A 1 204 ? -16.581 -3.071 -3.294 1.00 58.19 204 ILE A C 1
ATOM 1561 O O . ILE A 1 204 ? -16.218 -4.237 -3.294 1.00 58.19 204 ILE A O 1
ATOM 1565 N N . ARG A 1 205 ? -17.517 -2.629 -4.148 1.00 62.34 205 ARG A N 1
ATOM 1566 C CA . ARG A 1 205 ? -18.208 -3.534 -5.088 1.00 62.34 205 ARG A CA 1
ATOM 1567 C C . ARG A 1 205 ? -17.239 -4.283 -6.006 1.00 62.34 205 ARG A C 1
ATOM 1569 O O . ARG A 1 205 ? -17.409 -5.480 -6.220 1.00 62.34 205 ARG A O 1
ATOM 1576 N N . SER A 1 206 ? -16.212 -3.596 -6.510 1.00 60.28 206 SER A N 1
ATOM 1577 C CA . SER A 1 206 ? -15.172 -4.205 -7.348 1.00 60.28 206 SER A CA 1
ATOM 1578 C C . SER A 1 206 ? -14.395 -5.283 -6.585 1.00 60.28 206 SER A C 1
ATOM 1580 O O . SER A 1 206 ? -14.208 -6.377 -7.111 1.00 60.28 206 SER A O 1
ATOM 1582 N N . GLY A 1 207 ? -13.995 -4.999 -5.342 1.00 56.72 207 GLY A N 1
ATOM 1583 C CA . GLY A 1 207 ? -13.323 -5.970 -4.480 1.00 56.72 207 GLY A CA 1
ATOM 1584 C C . GLY A 1 207 ? -14.234 -7.136 -4.090 1.00 56.72 207 GLY A C 1
ATOM 1585 O O . GLY A 1 207 ? -13.817 -8.290 -4.132 1.00 56.72 207 GLY A O 1
ATOM 1586 N N . THR A 1 208 ? -15.489 -6.878 -3.716 1.00 58.44 208 THR A N 1
ATOM 1587 C CA . THR A 1 208 ? -16.459 -7.909 -3.315 1.00 58.44 208 THR A CA 1
ATOM 1588 C C . THR A 1 208 ? -16.740 -8.895 -4.445 1.00 58.44 208 THR A C 1
ATOM 1590 O O . THR A 1 208 ? -16.823 -10.090 -4.180 1.00 58.44 208 THR A O 1
ATOM 1593 N N . ASN A 1 209 ? -16.854 -8.436 -5.695 1.00 59.66 209 ASN A N 1
ATOM 1594 C CA . ASN A 1 209 ? -17.038 -9.333 -6.840 1.00 59.66 209 ASN A CA 1
ATOM 1595 C C . ASN A 1 209 ? -15.840 -10.276 -7.017 1.00 59.66 209 ASN A C 1
ATOM 1597 O O . ASN A 1 209 ? -16.037 -11.470 -7.221 1.00 59.66 209 ASN A O 1
ATOM 1601 N N . ALA A 1 210 ? -14.613 -9.769 -6.858 1.00 56.62 210 ALA A N 1
ATOM 1602 C CA . ALA A 1 210 ? -13.414 -10.603 -6.904 1.00 56.62 210 ALA A CA 1
ATOM 1603 C C . ALA A 1 210 ? -13.406 -11.665 -5.787 1.00 56.62 210 ALA A C 1
ATOM 1605 O O . ALA A 1 210 ? -13.109 -12.826 -6.054 1.00 56.62 210 ALA A O 1
ATOM 1606 N N . MET A 1 211 ? -13.810 -11.302 -4.561 1.00 54.53 211 MET A N 1
ATOM 1607 C CA . MET A 1 211 ? -13.888 -12.267 -3.456 1.00 54.53 211 MET A CA 1
ATOM 1608 C C . MET A 1 211 ? -15.003 -13.307 -3.653 1.00 54.53 211 MET A C 1
ATOM 1610 O O . MET A 1 211 ? -14.792 -14.493 -3.404 1.00 54.53 211 MET A O 1
ATOM 1614 N N . ARG A 1 212 ? -16.176 -12.879 -4.139 1.00 57.41 212 ARG A N 1
ATOM 1615 C CA . ARG A 1 212 ? -17.313 -13.769 -4.429 1.00 57.41 212 ARG A CA 1
ATOM 1616 C C . ARG A 1 212 ? -16.988 -14.799 -5.510 1.00 57.41 212 ARG A C 1
ATOM 1618 O O . ARG A 1 212 ? -17.479 -15.918 -5.421 1.00 57.41 212 ARG A O 1
ATOM 1625 N N . ASN A 1 213 ? -16.172 -14.434 -6.499 1.00 55.44 213 ASN A N 1
ATOM 1626 C CA . ASN A 1 213 ? -15.810 -15.326 -7.598 1.00 55.44 213 ASN A CA 1
ATOM 1627 C C . ASN A 1 213 ? -14.830 -16.439 -7.183 1.00 55.44 213 ASN A C 1
ATOM 1629 O O . ASN A 1 213 ? -14.896 -17.520 -7.756 1.00 55.44 213 ASN A O 1
ATOM 1633 N N . GLU A 1 214 ? -13.956 -16.227 -6.191 1.00 48.19 214 GLU A N 1
ATOM 1634 C CA . GLU A 1 214 ? -13.053 -17.296 -5.710 1.00 48.19 214 GLU A CA 1
ATOM 1635 C C . GLU A 1 214 ? -13.611 -18.104 -4.538 1.00 48.19 214 GLU A C 1
ATOM 1637 O O . GLU A 1 214 ? -13.210 -19.248 -4.329 1.00 48.19 214 GLU A O 1
ATOM 1642 N N . ARG A 1 215 ? -14.486 -17.521 -3.713 1.00 45.00 215 ARG A N 1
ATOM 1643 C CA . ARG A 1 215 ? -15.017 -18.199 -2.532 1.00 45.00 215 ARG A CA 1
ATOM 1644 C C . ARG A 1 215 ? -16.518 -17.998 -2.467 1.00 45.00 215 ARG A C 1
ATOM 1646 O O . ARG A 1 215 ? -16.994 -16.903 -2.176 1.00 45.00 215 ARG A O 1
ATOM 1653 N N . ALA A 1 216 ? -17.261 -19.090 -2.621 1.00 36.19 216 ALA A N 1
ATOM 1654 C CA . ALA A 1 216 ? -18.644 -19.219 -2.174 1.00 36.19 216 ALA A CA 1
ATOM 1655 C C . ALA A 1 216 ? -18.740 -19.100 -0.631 1.00 36.19 216 ALA A C 1
ATOM 1657 O O . ALA A 1 216 ? -19.181 -20.016 0.060 1.00 36.19 216 ALA A O 1
ATOM 1658 N N . LEU A 1 217 ? -18.285 -17.979 -0.062 1.00 43.09 217 LEU A N 1
ATOM 1659 C CA . LEU A 1 217 ? -18.381 -17.661 1.354 1.00 43.09 217 LEU A CA 1
ATOM 1660 C C . LEU A 1 217 ? -19.673 -16.887 1.603 1.00 43.09 217 LEU A C 1
ATOM 1662 O O . LEU A 1 217 ? -19.928 -15.803 1.076 1.00 43.09 217 LEU A O 1
ATOM 1666 N N . ARG A 1 218 ? -20.515 -17.537 2.402 1.00 35.78 218 ARG A N 1
ATOM 1667 C CA . ARG A 1 218 ? -21.827 -17.104 2.862 1.00 35.78 218 ARG A CA 1
ATOM 1668 C C . ARG A 1 218 ? -21.768 -15.698 3.475 1.00 35.78 218 ARG A C 1
ATOM 1670 O O . ARG A 1 218 ? -20.995 -15.457 4.389 1.00 35.78 218 ARG A O 1
ATOM 1677 N N . ARG A 1 219 ? -22.667 -14.833 2.990 1.00 35.94 219 ARG A N 1
ATOM 1678 C CA . ARG A 1 219 ? -23.204 -13.618 3.636 1.00 35.94 219 ARG A CA 1
ATOM 1679 C C . ARG A 1 219 ? -22.175 -12.699 4.318 1.00 35.94 219 ARG A C 1
ATOM 1681 O O . ARG A 1 219 ?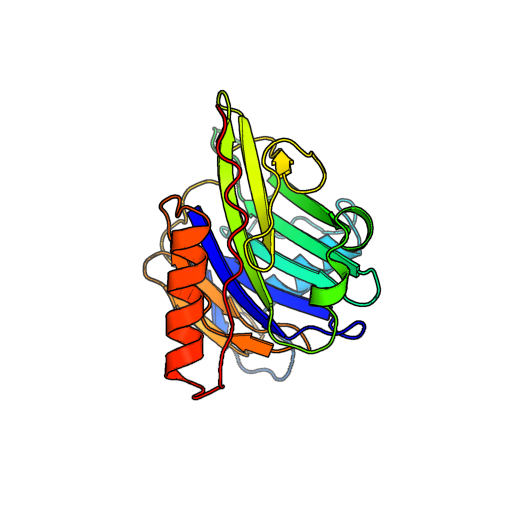 -22.043 -12.701 5.533 1.00 35.94 219 ARG A O 1
ATOM 1688 N N . VAL A 1 220 ? -21.598 -11.781 3.542 1.00 35.34 220 VAL A N 1
ATOM 1689 C CA . VAL A 1 220 ? -21.277 -10.443 4.068 1.00 35.34 220 VAL A CA 1
ATOM 1690 C C . VAL A 1 220 ? -22.561 -9.616 3.965 1.00 35.34 220 VAL A C 1
ATOM 1692 O O . VAL A 1 220 ? -22.979 -9.257 2.860 1.00 35.34 220 VAL A O 1
ATOM 1695 N N . SER A 1 221 ? -23.246 -9.400 5.088 1.00 33.81 221 SER A N 1
ATOM 1696 C CA . SER A 1 221 ? -24.354 -8.446 5.183 1.00 33.81 221 SER A CA 1
ATOM 1697 C C . SER A 1 221 ? -23.787 -7.029 5.197 1.00 33.81 221 SER A C 1
ATOM 1699 O O . SER A 1 221 ? -22.918 -6.706 6.001 1.00 33.81 221 SER A O 1
ATOM 1701 N N . PHE A 1 222 ? -24.262 -6.197 4.273 1.00 34.91 222 PHE A N 1
ATOM 1702 C CA . PHE A 1 222 ? -23.933 -4.779 4.220 1.00 34.91 222 PHE A CA 1
ATOM 1703 C C . PHE A 1 222 ? -24.829 -4.018 5.198 1.00 34.91 222 PHE A C 1
ATOM 1705 O O . PHE A 1 222 ? -26.037 -3.969 4.991 1.00 34.91 222 PHE A O 1
ATOM 1712 N N . GLU A 1 223 ? -24.238 -3.358 6.189 1.00 25.97 223 GLU A N 1
ATOM 1713 C CA . GLU A 1 223 ? -24.857 -2.195 6.826 1.00 25.97 223 GLU A CA 1
ATOM 1714 C C . GLU A 1 223 ? -24.153 -0.949 6.294 1.00 25.97 223 GLU A C 1
ATOM 1716 O O . GLU A 1 223 ? -23.054 -0.582 6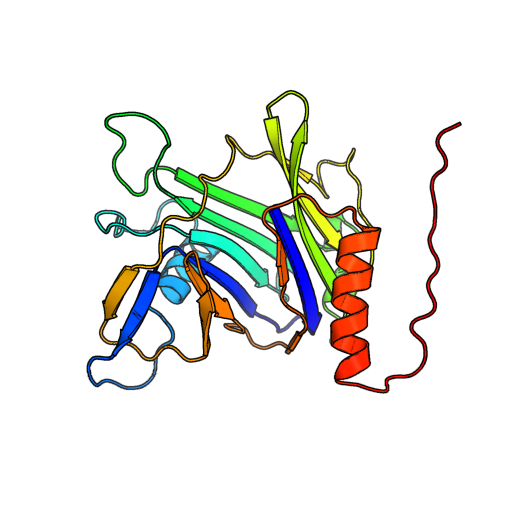.708 1.00 25.97 223 GLU A O 1
ATOM 1721 N N . SER A 1 224 ? -24.753 -0.317 5.288 1.00 29.39 224 SER A N 1
ATOM 1722 C CA . SER A 1 224 ? -24.333 1.008 4.850 1.00 29.39 224 SER A CA 1
ATOM 1723 C C . SER A 1 224 ? -24.936 2.048 5.790 1.00 29.39 224 SER A C 1
ATOM 1725 O O . SER A 1 224 ? -26.129 2.328 5.694 1.00 29.39 224 SER A O 1
ATOM 1727 N N . ILE A 1 225 ? -24.126 2.664 6.652 1.00 29.69 225 ILE A N 1
ATOM 1728 C CA . ILE A 1 225 ? -24.521 3.915 7.308 1.00 29.69 225 ILE A CA 1
ATOM 1729 C C . ILE A 1 225 ? -24.280 5.039 6.299 1.00 29.69 225 ILE A C 1
ATOM 1731 O O . ILE A 1 225 ? -23.162 5.526 6.121 1.00 29.69 225 ILE A O 1
ATOM 1735 N N . ALA A 1 226 ? -25.333 5.406 5.573 1.00 28.05 226 ALA A N 1
ATOM 1736 C CA . ALA A 1 226 ? -25.344 6.608 4.758 1.00 28.05 226 ALA A CA 1
ATOM 1737 C C . ALA A 1 226 ? -25.585 7.812 5.678 1.00 28.05 226 ALA A C 1
ATOM 1739 O O . ALA A 1 226 ? -26.694 8.004 6.169 1.00 28.05 226 ALA A O 1
ATOM 1740 N N . TYR A 1 227 ? -24.565 8.640 5.903 1.00 27.97 227 TYR A N 1
ATOM 1741 C CA . TYR A 1 227 ? -24.800 9.995 6.397 1.00 27.97 227 TYR A CA 1
ATOM 1742 C C . TYR A 1 227 ? -25.373 10.822 5.244 1.00 27.97 227 TYR A C 1
ATOM 1744 O O . TYR A 1 227 ? -24.640 11.277 4.364 1.00 27.97 227 TYR A O 1
ATOM 1752 N N . GLY A 1 228 ? -26.697 10.971 5.228 1.00 24.52 228 GLY A N 1
ATOM 1753 C CA . GLY A 1 228 ? -27.353 12.040 4.489 1.00 24.52 228 GLY A CA 1
ATOM 1754 C C . GLY A 1 228 ? -27.044 13.362 5.184 1.00 24.52 228 GLY A C 1
ATOM 1755 O O . GLY A 1 228 ? -27.431 13.557 6.332 1.00 24.52 228 GLY A O 1
ATOM 1756 N N . LEU A 1 229 ? -26.307 14.243 4.512 1.00 28.31 229 LEU A N 1
ATOM 1757 C CA . LEU A 1 229 ? -26.265 15.655 4.879 1.00 28.31 229 LEU A CA 1
ATOM 1758 C C . LEU A 1 229 ? -27.594 16.266 4.413 1.00 28.31 229 LEU A C 1
ATOM 1760 O O . LEU A 1 229 ? -27.802 16.392 3.206 1.00 28.31 229 LEU A O 1
ATOM 1764 N N . PHE A 1 230 ? -28.482 16.555 5.365 1.00 32.78 230 PHE A N 1
ATOM 1765 C CA . PHE A 1 230 ? -29.532 17.562 5.206 1.00 32.78 230 PHE A CA 1
ATOM 1766 C C . PHE A 1 230 ? -28.941 18.944 5.488 1.00 32.78 230 PHE A C 1
ATOM 1768 O O . PHE A 1 230 ? -28.067 19.028 6.384 1.00 32.78 230 PHE A O 1
#

Organism: Neobodo designis (NCBI:txid312471)

Secondary structure (DSSP, 8-state):
-EEEEEEE--TT-EEEEEEEESEEEEE-S--S---HHHHHHHHHHHH-TTS---GGGSS--EEEEEEEETTTTEEEEEEEE--SSTTPPTT-EEEEEEEETTTTT-GGGGSSSEEEEEEEEEEETTEEEEEEEETTB--SS-TTTEEE-SSPPPPPPPPEEEEESS--SSEEEETTEEEEEEEESSEEEEEEEESS---HHHHHHHHHHHHHHH----------------

Radius of gyration: 17.64 Å; chains: 1; bounding box: 52×42×36 Å

pLDDT: mean 73.15, std 18.52, range [24.52, 96.56]